Protein AF-0000000079326431 (afdb_homodimer)

pLDDT: mean 94.33, std 8.29, range [33.97, 98.94]

Nearest PDB structures (foldseek):
  7mu5-assembly1_E  TM=8.987E-01  e=1.464E-04  Homo sapiens
  7mu5-assembly2_F  TM=8.980E-01  e=1.632E-04  Homo sapiens
  2oig-assembly1_B  TM=8.874E-01  e=2.807E-04  Mus musculus
  4mu6-assembly1_A  TM=2.563E-01  e=5.160E+00  Legionella pneumophila subsp. pneumophila str. Philadelphia 1
  4mu6-assembly1_A  TM=2.395E-01  e=5.101E+00  Legionella pneumophila subsp. pneumophila str. Philadelphia 1

Secondary structure (DSSP, 8-state):
--HHHHHHHHHHHHHHHTT-GGG--HHHHHHHHHHHHHHHHHTTTT--HHHHHHHHHHHHHHHHHHHHHHHHHHHHHHHHTT--HHHHHHHHHHHHHHHS-HHHHTT----GGG-/---HHHHHHHHHHHHHHTT-GGG--HHHHHHHHHHHHHHHHHTTTT--HHHHHHHHHHHHHHHHHHHHHHHHHHHHHHHHTT--HHHHHHHHHHHHHHHS-HHHHTT----GGG-

Organism: NCBI:txid704125

Solvent-accessible surface area (backbone atoms only — not comparable to full-atom values): 12018 Å² total; per-residue (Å²): 103,46,35,55,57,54,53,31,47,53,49,47,51,59,38,54,67,19,46,37,64,87,73,58,45,72,59,55,31,28,45,47,25,27,51,29,22,43,55,40,33,53,75,43,60,95,54,48,72,70,50,41,70,74,38,38,77,78,41,39,66,62,45,41,49,26,51,22,49,23,48,49,30,51,36,47,45,27,60,78,65,74,46,59,62,68,60,33,33,52,53,45,50,55,53,45,43,69,52,42,35,49,91,62,26,44,66,47,87,64,51,59,92,68,95,93,65,28,60,57,53,58,29,48,52,49,47,50,58,38,54,67,19,45,36,64,88,72,57,46,73,61,54,30,27,47,47,25,27,52,28,21,44,55,38,34,52,74,43,60,93,54,48,73,69,52,41,70,75,38,38,76,79,42,38,66,61,46,41,50,26,50,22,49,23,50,48,30,51,36,44,44,28,61,77,64,74,48,58,62,68,60,34,34,52,54,46,51,54,53,44,43,68,55,44,34,50,92,61,24,44,67,47,88,62,51,58,93,69,94

Structure (mmCIF, N/CA/C/O backbone):
data_AF-0000000079326431-model_v1
#
loop_
_entity.id
_entity.type
_entity.pdbx_description
1 polymer 'Nucleotide pyrophosphohydrolase'
#
loop_
_atom_site.group_PDB
_atom_site.id
_atom_site.type_symbol
_atom_site.label_atom_id
_atom_site.label_alt_id
_atom_site.label_comp_id
_atom_site.label_asym_id
_atom_site.label_entity_id
_atom_site.label_seq_id
_atom_site.pdbx_PDB_ins_code
_atom_site.Cartn_x
_atom_site.Cartn_y
_atom_site.Cartn_z
_atom_site.occupancy
_atom_site.B_iso_or_equiv
_atom_site.auth_seq_id
_atom_site.auth_comp_id
_atom_site.auth_asym_id
_atom_site.auth_atom_id
_atom_site.pdbx_PDB_model_num
ATOM 1 N N . MET A 1 1 ? -5.035 6.637 -20.906 1 36.28 1 MET A N 1
ATOM 2 C CA . MET A 1 1 ? -4.016 7.297 -20.094 1 36.28 1 MET A CA 1
ATOM 3 C C . MET A 1 1 ? -4.199 6.973 -18.609 1 36.28 1 MET A C 1
ATOM 5 O O . MET A 1 1 ? -3.602 7.621 -17.75 1 36.28 1 MET A O 1
ATOM 9 N N . ASP A 1 2 ? -5.469 6.355 -17.984 1 51.31 2 ASP A N 1
ATOM 10 C CA . ASP A 1 2 ? -5.793 6.152 -16.562 1 51.31 2 ASP A CA 1
ATOM 11 C C . ASP A 1 2 ? -4.824 5.164 -15.922 1 51.31 2 ASP A C 1
ATOM 13 O O . ASP A 1 2 ? -4.832 3.975 -16.25 1 51.31 2 ASP A O 1
ATOM 17 N N . ASN A 1 3 ? -3.48 5.688 -15.383 1 75.5 3 ASN A N 1
ATOM 18 C CA . ASN A 1 3 ? -2.238 4.961 -15.148 1 75.5 3 ASN A CA 1
ATOM 19 C C . ASN A 1 3 ? -2.389 3.953 -14.008 1 75.5 3 ASN A C 1
ATOM 21 O O . ASN A 1 3 ? -1.833 2.855 -14.07 1 75.5 3 ASN A O 1
ATOM 25 N N . ILE A 1 4 ? -3.422 4.082 -13.062 1 89.62 4 ILE A N 1
ATOM 26 C CA . ILE A 1 4 ? -3.426 3.082 -12 1 89.62 4 ILE A CA 1
ATOM 27 C C . ILE A 1 4 ? -4.07 1.793 -12.5 1 89.62 4 ILE A C 1
ATOM 29 O O . ILE A 1 4 ? -3.654 0.695 -12.125 1 89.62 4 ILE A O 1
ATOM 33 N N . LYS A 1 5 ? -4.926 1.902 -13.453 1 90.31 5 LYS A N 1
ATOM 34 C CA . LYS A 1 5 ? -5.594 0.756 -14.062 1 90.31 5 LYS A CA 1
ATOM 35 C C . LYS A 1 5 ? -4.629 -0.049 -14.93 1 90.31 5 LYS A C 1
ATOM 37 O O . LYS A 1 5 ? -4.734 -1.274 -15.008 1 90.31 5 LYS A O 1
ATOM 42 N N . LEU A 1 6 ? -3.781 0.689 -15.578 1 92.06 6 LEU A N 1
ATOM 43 C CA . LEU A 1 6 ? -2.773 0.006 -16.391 1 92.06 6 LEU A CA 1
ATOM 44 C C . LEU A 1 6 ? -1.854 -0.835 -15.508 1 92.06 6 LEU A C 1
ATOM 46 O O . LEU A 1 6 ? -1.518 -1.968 -15.859 1 92.06 6 LEU A O 1
ATOM 50 N N . LEU A 1 7 ? -1.464 -0.24 -14.375 1 94.5 7 LEU A N 1
ATOM 51 C CA . LEU A 1 7 ? -0.623 -0.979 -13.438 1 94.5 7 LEU A CA 1
ATOM 52 C C . LEU A 1 7 ? -1.364 -2.189 -12.875 1 94.5 7 LEU A C 1
ATOM 54 O O . LEU A 1 7 ? -0.783 -3.27 -12.742 1 94.5 7 LEU A O 1
ATOM 58 N N . GLN A 1 8 ? -2.645 -1.988 -12.586 1 95.44 8 GLN A N 1
ATOM 59 C CA . GLN A 1 8 ? -3.473 -3.09 -12.109 1 95.44 8 GLN A CA 1
ATOM 60 C C . GLN A 1 8 ? -3.549 -4.211 -13.141 1 95.44 8 GLN A C 1
ATOM 62 O O . GLN A 1 8 ? -3.51 -5.391 -12.789 1 95.44 8 GLN A O 1
ATOM 67 N N . ASN A 1 9 ? -3.658 -3.846 -14.344 1 95.06 9 ASN A N 1
ATOM 68 C CA . ASN A 1 9 ? -3.734 -4.832 -15.422 1 95.06 9 ASN A CA 1
ATOM 69 C C . ASN A 1 9 ? -2.426 -5.605 -15.562 1 95.06 9 ASN A C 1
ATOM 71 O O . ASN A 1 9 ? -2.436 -6.801 -15.859 1 95.06 9 ASN A O 1
ATOM 75 N N . LYS A 1 10 ? -1.322 -4.898 -15.438 1 95.69 10 LYS A N 1
ATOM 76 C CA . LYS A 1 10 ? -0.027 -5.57 -15.484 1 95.69 10 LYS A CA 1
ATOM 77 C C . LYS A 1 10 ? 0.081 -6.625 -14.383 1 95.69 10 LYS A C 1
ATOM 79 O O . LYS A 1 10 ? 0.528 -7.746 -14.633 1 95.69 10 LYS A O 1
ATOM 84 N N . VAL A 1 11 ? -0.314 -6.25 -13.203 1 97.69 11 VAL A N 1
ATOM 85 C CA . VAL A 1 11 ? -0.273 -7.156 -12.055 1 97.69 11 VAL A CA 1
ATOM 86 C C . VAL A 1 11 ? -1.22 -8.328 -12.297 1 97.69 11 VAL A C 1
ATOM 88 O O . VAL A 1 11 ? -0.875 -9.484 -12.016 1 97.69 11 VAL A O 1
ATOM 91 N N . LYS A 1 12 ? -2.414 -8.023 -12.797 1 97.69 12 LYS A N 1
ATOM 92 C CA . LYS A 1 12 ? -3.396 -9.055 -13.117 1 97.69 12 LYS A CA 1
ATOM 93 C C . LYS A 1 12 ? -2.82 -10.086 -14.086 1 97.69 12 LYS A C 1
ATOM 95 O O . LYS A 1 12 ? -2.898 -11.289 -13.844 1 97.69 12 LYS A O 1
ATOM 100 N N . MET A 1 13 ? -2.281 -9.602 -15.125 1 97.5 13 MET A N 1
ATOM 101 C CA . MET A 1 13 ? -1.729 -10.484 -16.156 1 97.5 13 MET A CA 1
ATOM 102 C C . MET A 1 13 ? -0.599 -11.336 -15.578 1 97.5 13 MET A C 1
ATOM 104 O O . MET A 1 13 ? -0.52 -12.539 -15.859 1 97.5 13 MET A O 1
ATOM 108 N N . PHE A 1 14 ? 0.279 -10.711 -14.82 1 98.06 14 PHE A N 1
ATOM 109 C CA . PHE A 1 14 ? 1.392 -11.406 -14.18 1 98.06 14 PHE A CA 1
ATOM 110 C C . PHE A 1 14 ? 0.89 -12.57 -13.336 1 98.06 14 PHE A C 1
ATOM 112 O O . PHE A 1 14 ? 1.413 -13.68 -13.43 1 98.06 14 PHE A O 1
ATOM 119 N N . CYS A 1 15 ? -0.119 -12.328 -12.516 1 97.81 15 CYS A N 1
ATOM 120 C CA . CYS A 1 15 ? -0.644 -13.336 -11.602 1 97.81 15 CYS A CA 1
ATOM 121 C C . CYS A 1 15 ? -1.432 -14.398 -12.359 1 97.81 15 CYS A C 1
ATOM 123 O O . CYS A 1 15 ? -1.346 -15.586 -12.031 1 97.81 15 CYS A O 1
ATOM 125 N N . GLU A 1 16 ? -2.188 -13.961 -13.375 1 97.25 16 GLU A N 1
ATOM 126 C CA . GLU A 1 16 ? -3.002 -14.898 -14.141 1 97.25 16 GLU A CA 1
ATOM 127 C C . GLU A 1 16 ? -2.129 -15.867 -14.93 1 97.25 16 GLU A C 1
ATOM 129 O O . GLU A 1 16 ? -2.453 -17.047 -15.047 1 97.25 16 GLU A O 1
ATOM 134 N N . GLU A 1 17 ? -1.061 -15.375 -15.484 1 97.25 17 GLU A N 1
ATOM 135 C CA . GLU A 1 17 ? -0.124 -16.219 -16.219 1 97.25 17 GLU A CA 1
ATOM 136 C C . GLU A 1 17 ? 0.433 -17.328 -15.336 1 97.25 17 GLU A C 1
ATOM 138 O O . GLU A 1 17 ? 0.798 -18.391 -15.836 1 97.25 17 GLU A O 1
ATOM 143 N N . ARG A 1 18 ? 0.446 -17.109 -14.086 1 97.25 18 ARG A N 1
ATOM 144 C CA . ARG A 1 18 ? 1.014 -18.062 -13.133 1 97.25 18 ARG A CA 1
ATOM 145 C C . ARG A 1 18 ? -0.085 -18.781 -12.359 1 97.25 18 ARG A C 1
ATOM 147 O O . ARG A 1 18 ? 0.198 -19.516 -11.422 1 97.25 18 ARG A O 1
ATOM 154 N N . GLU A 1 19 ? -1.355 -18.469 -12.703 1 96.88 19 GLU A N 1
ATOM 155 C CA . GLU A 1 19 ? -2.541 -19.094 -12.133 1 96.88 19 GLU A CA 1
ATOM 156 C C . GLU A 1 19 ? -2.566 -18.953 -10.617 1 96.88 19 GLU A C 1
ATOM 158 O O . GLU A 1 19 ? -2.797 -19.938 -9.898 1 96.88 19 GLU A O 1
ATOM 163 N N . TRP A 1 20 ? -2.324 -17.766 -10.172 1 96.31 20 TRP A N 1
ATOM 164 C CA . TRP A 1 20 ? -2.244 -17.5 -8.734 1 96.31 20 TRP A CA 1
ATOM 165 C C . TRP A 1 20 ? -3.605 -17.094 -8.18 1 96.31 20 TRP A C 1
ATOM 167 O O . TRP A 1 20 ? -3.766 -16.938 -6.969 1 96.31 20 TRP A O 1
ATOM 177 N N . ASP A 1 21 ? -4.609 -16.938 -8.992 1 95.06 21 ASP A N 1
ATOM 178 C CA . ASP A 1 21 ? -5.922 -16.453 -8.57 1 95.06 21 ASP A CA 1
ATOM 179 C C . ASP A 1 21 ? -6.504 -17.328 -7.465 1 95.06 21 ASP A C 1
ATOM 181 O O . ASP A 1 21 ? -7.145 -16.828 -6.539 1 95.06 21 ASP A O 1
ATOM 185 N N . GLU A 1 22 ? -6.281 -18.594 -7.59 1 92.56 22 GLU A N 1
ATOM 186 C CA . GLU A 1 22 ? -6.883 -19.531 -6.648 1 92.56 22 GLU A CA 1
ATOM 187 C C . GLU A 1 22 ? -6.254 -19.406 -5.266 1 92.56 22 GLU A C 1
ATOM 189 O O . GLU A 1 22 ? -6.859 -19.797 -4.266 1 92.56 22 GLU A O 1
ATOM 194 N N . PHE A 1 23 ? -5.035 -18.797 -5.215 1 92.69 23 PHE A N 1
ATOM 195 C CA . PHE A 1 23 ? -4.312 -18.688 -3.955 1 92.69 23 PHE A CA 1
ATOM 196 C C . PHE A 1 23 ? -4.477 -17.297 -3.359 1 92.69 23 PHE A C 1
ATOM 198 O O . PHE A 1 23 ? -4.031 -17.047 -2.238 1 92.69 23 PHE A O 1
ATOM 205 N N . HIS A 1 24 ? -5.129 -16.406 -4.129 1 94.62 24 HIS A N 1
ATOM 206 C CA . HIS A 1 24 ? -5.207 -15.008 -3.709 1 94.62 24 HIS A CA 1
ATOM 207 C C . HIS A 1 24 ? -6.617 -14.648 -3.246 1 94.62 24 HIS A C 1
ATOM 209 O 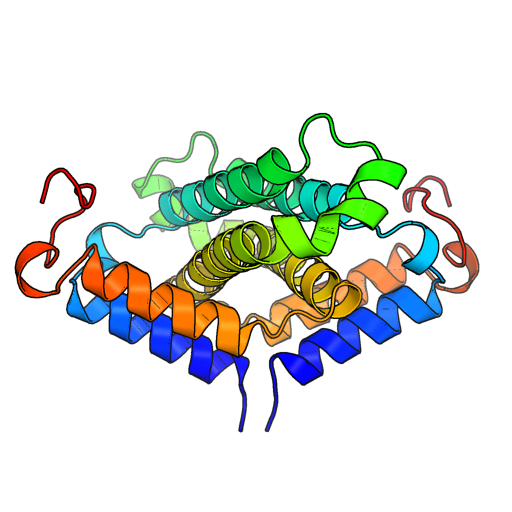O . HIS A 1 24 ? -7.445 -14.211 -4.047 1 94.62 24 HIS A O 1
ATOM 215 N N . ASN A 1 25 ? -6.859 -14.891 -1.975 1 94.31 25 ASN A N 1
ATOM 216 C CA . ASN A 1 25 ? -8.086 -14.383 -1.367 1 94.31 25 ASN A CA 1
ATOM 217 C C . ASN A 1 25 ? -7.832 -13.102 -0.576 1 94.31 25 ASN A C 1
ATOM 219 O O . ASN A 1 25 ? -6.68 -12.719 -0.362 1 94.31 25 ASN A O 1
ATOM 223 N N . PRO A 1 26 ? -8.844 -12.406 -0.173 1 96.31 26 PRO A N 1
ATOM 224 C CA . PRO A 1 26 ? -8.68 -11.102 0.458 1 96.31 26 PRO A CA 1
ATOM 225 C C . PRO A 1 26 ? -7.789 -11.148 1.697 1 96.31 26 PRO A C 1
ATOM 227 O O . PRO A 1 26 ? -6.91 -10.297 1.866 1 96.31 26 PRO A O 1
ATOM 230 N N . LYS A 1 27 ? -7.973 -12.164 2.516 1 96.81 27 LYS A N 1
ATOM 231 C CA . LYS A 1 27 ? -7.176 -12.281 3.734 1 96.81 27 LYS A CA 1
ATOM 232 C C . LYS A 1 27 ? -5.703 -12.5 3.408 1 96.81 27 LYS A C 1
ATOM 234 O O . LYS A 1 27 ? -4.828 -11.852 3.984 1 96.81 27 LYS A O 1
ATOM 239 N N . ASP A 1 28 ? -5.422 -13.344 2.461 1 96.44 28 ASP A N 1
ATOM 240 C CA . ASP A 1 28 ? -4.043 -13.641 2.078 1 96.44 28 ASP A CA 1
ATOM 241 C C . ASP A 1 28 ? -3.381 -12.422 1.438 1 96.44 28 ASP A C 1
ATOM 243 O O . ASP A 1 28 ? -2.195 -12.164 1.661 1 96.44 28 ASP A O 1
ATOM 247 N N . LEU A 1 29 ? -4.137 -11.758 0.638 1 97.88 29 LEU A N 1
ATOM 248 C CA . LEU A 1 29 ? -3.598 -10.555 0.024 1 97.88 29 LEU A CA 1
ATOM 249 C C . LEU A 1 29 ? -3.336 -9.477 1.074 1 97.88 29 LEU A C 1
ATOM 251 O O . LEU A 1 29 ? -2.326 -8.773 1.01 1 97.88 29 LEU A O 1
ATOM 255 N N . ALA A 1 30 ? -4.23 -9.383 2.094 1 98.5 30 ALA A N 1
ATOM 256 C CA . ALA A 1 30 ? -4.008 -8.453 3.199 1 98.5 30 ALA A CA 1
ATOM 257 C C . ALA A 1 30 ? -2.762 -8.836 3.992 1 98.5 30 ALA A C 1
ATOM 259 O O . ALA A 1 30 ? -2.006 -7.969 4.43 1 98.5 30 ALA A O 1
ATOM 260 N N . ILE A 1 31 ? -2.551 -10.094 4.18 1 98.38 31 ILE A N 1
ATOM 261 C CA . ILE A 1 31 ? -1.327 -10.578 4.809 1 98.38 31 ILE A CA 1
ATOM 262 C C . ILE A 1 31 ? -0.116 -10.125 3.994 1 98.38 31 ILE A C 1
ATOM 264 O O . ILE A 1 31 ? 0.871 -9.648 4.555 1 98.38 31 ILE A O 1
ATOM 268 N N . GLY A 1 32 ? -0.198 -10.297 2.662 1 98.31 32 GLY A N 1
ATOM 269 C CA . GLY A 1 32 ? 0.868 -9.844 1.785 1 98.31 32 GLY A CA 1
ATOM 270 C C . GLY A 1 32 ? 1.177 -8.367 1.941 1 98.31 32 GLY A C 1
ATOM 271 O O . GLY A 1 32 ? 2.342 -7.977 2.059 1 98.31 32 GLY A O 1
ATOM 272 N N . ILE A 1 33 ? 0.13 -7.543 1.98 1 98.88 33 ILE A N 1
ATOM 273 C CA . ILE A 1 33 ? 0.309 -6.105 2.16 1 98.88 33 ILE A CA 1
ATOM 274 C C . ILE A 1 33 ? 1.003 -5.832 3.494 1 98.88 33 ILE A C 1
ATOM 276 O O . ILE A 1 33 ? 1.978 -5.082 3.551 1 98.88 33 ILE A O 1
ATOM 280 N N . SER A 1 34 ? 0.539 -6.473 4.547 1 98.81 34 SER A N 1
ATOM 281 C CA . SER A 1 34 ? 1.107 -6.289 5.879 1 98.81 34 SER A CA 1
ATOM 282 C C . SER A 1 34 ? 2.561 -6.75 5.926 1 98.81 34 SER A C 1
ATOM 284 O O . SER A 1 34 ? 3.422 -6.047 6.457 1 98.81 34 SER A O 1
ATOM 286 N N . THR A 1 35 ? 2.844 -7.914 5.344 1 98.69 35 THR A N 1
ATOM 287 C CA . THR A 1 35 ? 4.188 -8.477 5.355 1 98.69 35 THR A CA 1
ATOM 288 C C . THR A 1 35 ? 5.168 -7.559 4.629 1 98.69 35 THR A C 1
ATOM 290 O O . THR A 1 35 ? 6.211 -7.199 5.18 1 98.69 35 THR A O 1
ATOM 293 N N . GLU A 1 36 ? 4.816 -7.16 3.434 1 98.81 36 GLU A N 1
ATOM 294 C CA . GLU A 1 36 ? 5.719 -6.316 2.65 1 98.81 36 GLU A CA 1
ATOM 295 C C . GLU A 1 36 ? 5.863 -4.934 3.277 1 98.81 36 GLU A C 1
ATOM 297 O O . GLU A 1 36 ? 6.93 -4.316 3.191 1 98.81 36 GLU A O 1
ATOM 302 N N . ALA A 1 37 ? 4.746 -4.387 3.855 1 98.88 37 ALA A N 1
ATOM 303 C CA . ALA A 1 37 ? 4.832 -3.121 4.574 1 98.88 37 ALA A CA 1
ATOM 304 C C . ALA A 1 37 ? 5.836 -3.205 5.719 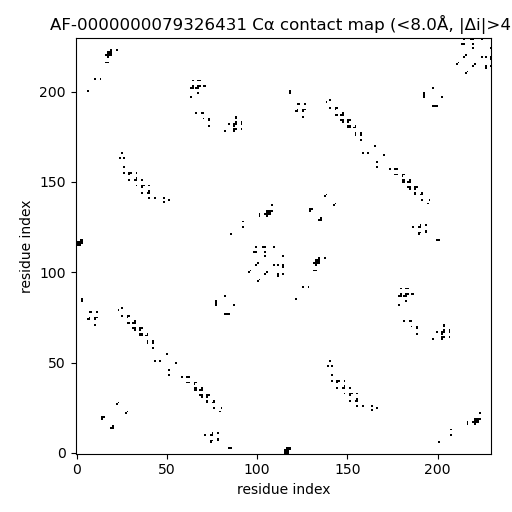1 98.88 37 ALA A C 1
ATOM 306 O O . ALA A 1 37 ? 6.598 -2.266 5.957 1 98.88 37 ALA A O 1
ATOM 307 N N . ASN A 1 38 ? 5.828 -4.336 6.398 1 98.75 38 ASN A N 1
ATOM 308 C CA . ASN A 1 38 ? 6.754 -4.516 7.512 1 98.75 38 ASN A CA 1
ATOM 309 C C . ASN A 1 38 ? 8.188 -4.727 7.027 1 98.75 38 ASN A C 1
ATOM 311 O O . ASN A 1 38 ? 9.141 -4.316 7.691 1 98.75 38 ASN A O 1
ATOM 315 N N . GLU A 1 39 ? 8.352 -5.363 5.836 1 98.81 39 GLU A N 1
ATOM 316 C CA . GLU A 1 39 ? 9.688 -5.445 5.254 1 98.81 39 GLU A CA 1
ATOM 317 C C . GLU A 1 39 ? 10.227 -4.059 4.91 1 98.81 39 GLU A C 1
ATOM 319 O O . GLU A 1 39 ? 11.406 -3.775 5.125 1 98.81 39 GLU A O 1
ATOM 324 N N . LEU A 1 40 ? 9.359 -3.195 4.395 1 98.75 40 LEU A N 1
ATOM 325 C CA . LEU A 1 40 ? 9.742 -1.81 4.148 1 98.75 40 LEU A CA 1
ATOM 326 C C . LEU A 1 40 ? 10.148 -1.12 5.445 1 98.75 40 LEU A C 1
ATOM 328 O O . LEU A 1 40 ? 11.195 -0.471 5.508 1 98.75 40 LEU A O 1
ATOM 332 N N . LEU A 1 41 ? 9.344 -1.283 6.508 1 98.62 41 LEU A N 1
ATOM 333 C CA . LEU A 1 41 ? 9.594 -0.647 7.797 1 98.62 41 LEU A CA 1
ATOM 334 C C . LEU A 1 41 ? 10.914 -1.127 8.391 1 98.62 41 LEU A C 1
ATOM 336 O O . LEU A 1 41 ? 11.648 -0.341 8.992 1 98.62 41 LEU A O 1
ATOM 340 N N . ASP A 1 42 ? 11.203 -2.383 8.172 1 98.5 42 ASP A N 1
ATOM 341 C CA . ASP A 1 42 ? 12.398 -3.006 8.734 1 98.5 42 ASP A CA 1
ATOM 342 C C . ASP A 1 42 ? 13.672 -2.338 8.203 1 98.5 42 ASP A C 1
ATOM 344 O O . ASP A 1 42 ? 14.703 -2.338 8.875 1 98.5 42 ASP A O 1
ATOM 348 N N . ILE A 1 43 ? 13.648 -1.798 7.043 1 97.81 43 ILE A N 1
ATOM 349 C CA . ILE A 1 43 ? 14.797 -1.13 6.441 1 97.81 43 ILE A CA 1
ATOM 350 C C . ILE A 1 43 ? 15.242 0.033 7.328 1 97.81 43 ILE A C 1
ATOM 352 O O . ILE A 1 43 ? 16.438 0.336 7.414 1 97.81 43 ILE A O 1
ATOM 356 N N . PHE A 1 44 ? 14.219 0.573 8.047 1 97.38 44 PHE A N 1
ATOM 357 C CA . PHE A 1 44 ? 14.5 1.777 8.82 1 97.38 44 PHE A CA 1
ATOM 358 C C . PHE A 1 44 ? 14.703 1.439 10.289 1 97.38 44 PHE A C 1
ATOM 360 O O . PHE A 1 44 ? 14.891 2.334 11.117 1 97.38 44 PHE A O 1
ATOM 367 N N . ARG A 1 45 ? 14.547 0.181 10.562 1 95.38 45 ARG A N 1
ATOM 368 C CA . ARG A 1 45 ? 14.711 -0.244 11.945 1 95.38 45 ARG A CA 1
ATOM 369 C C . ARG A 1 45 ? 16.047 0.218 12.516 1 95.38 45 ARG A C 1
ATOM 371 O O . ARG A 1 45 ? 17.094 0.064 11.867 1 95.38 45 ARG A O 1
ATOM 378 N N . PHE A 1 46 ? 16.109 0.887 13.617 1 93.44 46 PHE A N 1
ATOM 379 C CA . PHE A 1 46 ? 17.266 1.325 14.406 1 93.44 46 PHE A CA 1
ATOM 380 C C . PHE A 1 46 ? 17.969 2.498 13.727 1 93.44 46 PHE A C 1
ATOM 382 O O . PHE A 1 46 ? 19.062 2.883 14.133 1 93.44 46 PHE A O 1
ATOM 389 N N . LYS A 1 47 ? 17.438 3.055 12.656 1 94 47 LYS A N 1
ATOM 390 C CA . LYS A 1 47 ? 18 4.234 12.008 1 94 47 LYS A CA 1
ATOM 391 C C . LYS A 1 47 ? 17.438 5.516 12.602 1 94 47 LYS A C 1
ATOM 393 O O . LYS A 1 47 ? 16.219 5.621 12.82 1 94 47 LYS A O 1
ATOM 398 N N . THR A 1 48 ? 18.359 6.359 12.922 1 92.31 48 THR A N 1
ATOM 399 C CA . THR A 1 48 ? 17.938 7.691 13.328 1 92.31 48 THR A CA 1
ATOM 400 C C . THR A 1 48 ? 17.594 8.547 12.109 1 92.31 48 THR A C 1
ATOM 402 O O . THR A 1 48 ? 17.891 8.164 10.977 1 92.31 48 THR A O 1
ATOM 405 N N . GLU A 1 49 ? 16.891 9.625 12.352 1 88.5 49 GLU A N 1
ATOM 406 C CA . GLU A 1 49 ? 16.578 10.539 11.258 1 88.5 49 GLU A CA 1
ATOM 407 C C . GLU A 1 49 ? 17.828 11 10.539 1 88.5 49 GLU A C 1
ATOM 409 O O . GLU A 1 49 ? 17.859 11.094 9.312 1 88.5 49 GLU A O 1
ATOM 414 N N . LYS A 1 50 ? 18.844 11.281 11.328 1 90.44 50 LYS A N 1
ATOM 415 C CA . LYS A 1 50 ? 20.109 11.727 10.773 1 90.44 50 LYS A CA 1
ATOM 416 C C . LYS A 1 50 ? 20.734 10.641 9.891 1 90.44 50 LYS A C 1
ATOM 418 O O . LYS A 1 50 ? 21.234 10.93 8.797 1 90.44 50 LYS A O 1
ATOM 423 N N . GLN A 1 51 ? 20.625 9.453 10.344 1 91.38 51 GLN A N 1
ATOM 424 C CA . GLN A 1 51 ? 21.188 8.336 9.586 1 91.38 51 GLN A CA 1
ATOM 425 C C . GLN A 1 51 ? 20.406 8.109 8.289 1 91.38 51 GLN A C 1
ATOM 427 O O . GLN A 1 51 ? 21 7.773 7.262 1 91.38 51 GLN A O 1
ATOM 432 N N . MET A 1 52 ? 19.156 8.32 8.375 1 89.44 52 MET A N 1
ATOM 433 C CA . MET A 1 52 ? 18.328 8.148 7.18 1 89.44 52 MET A CA 1
ATOM 434 C C . MET A 1 52 ? 18.656 9.211 6.133 1 89.44 52 MET A C 1
ATOM 436 O O . MET A 1 52 ? 18.766 8.898 4.945 1 89.44 52 MET A O 1
ATOM 440 N N . ASP A 1 53 ? 18.828 10.328 6.594 1 85.56 53 ASP A N 1
ATOM 441 C CA . ASP A 1 53 ? 19.156 11.422 5.688 1 85.56 53 ASP A CA 1
ATOM 442 C C . ASP A 1 53 ? 20.5 11.195 5.004 1 85.56 53 ASP A C 1
ATOM 444 O O . ASP A 1 53 ? 20.656 11.477 3.814 1 85.56 53 ASP A O 1
ATOM 448 N N . GLU A 1 54 ? 21.375 10.656 5.719 1 88.44 54 GLU A N 1
ATOM 449 C CA . GLU A 1 54 ? 22.719 10.453 5.215 1 88.44 54 GLU A CA 1
ATOM 450 C C . GLU A 1 54 ? 22.812 9.195 4.363 1 88.44 54 GLU A C 1
ATOM 452 O O . GLU A 1 54 ? 23.594 9.148 3.4 1 88.44 54 GLU A O 1
ATOM 457 N N . ASP A 1 55 ? 21.906 8.297 4.648 1 90.31 55 ASP A N 1
ATOM 458 C CA . ASP A 1 55 ? 22.094 6.973 4.07 1 90.31 55 ASP A CA 1
ATOM 459 C C . ASP A 1 55 ? 20.938 6.594 3.158 1 90.31 55 ASP A C 1
ATOM 461 O O . ASP A 1 55 ? 20.859 5.469 2.66 1 90.31 55 ASP A O 1
ATOM 465 N N . PHE A 1 56 ? 20.078 7.5 2.857 1 93.38 56 PHE A N 1
ATOM 466 C CA . PHE A 1 56 ? 18.875 7.09 2.145 1 93.38 56 PHE A CA 1
ATOM 467 C C . PHE A 1 56 ? 19.219 6.555 0.762 1 93.38 56 PHE A C 1
ATOM 469 O O . PHE A 1 56 ? 18.609 5.59 0.295 1 93.38 56 PHE A O 1
ATOM 476 N N . GLU A 1 57 ? 20.172 7.234 0.177 1 93.44 57 GLU A N 1
ATOM 477 C CA . GLU A 1 57 ? 20.547 6.809 -1.167 1 93.44 57 GLU A CA 1
ATOM 478 C C . GLU A 1 57 ? 21.062 5.371 -1.165 1 93.44 57 GLU A C 1
ATOM 480 O O . GLU A 1 57 ? 20.828 4.621 -2.115 1 93.44 57 GLU A O 1
ATOM 485 N N . LYS A 1 58 ? 21.766 4.996 -0.136 1 95.25 58 LYS A N 1
ATOM 486 C CA . LYS A 1 58 ? 22.25 3.625 -0 1 95.25 58 LYS A CA 1
ATOM 487 C C . LYS A 1 58 ? 21.094 2.65 0.223 1 95.25 58 LYS A C 1
ATOM 489 O O . LYS A 1 58 ? 21.141 1.505 -0.228 1 95.25 58 LYS A O 1
ATOM 494 N N . MET A 1 59 ? 20.062 3.143 0.844 1 96.12 59 MET A N 1
ATOM 495 C CA . MET A 1 59 ? 18.922 2.303 1.186 1 96.12 59 MET A CA 1
ATOM 496 C C . MET A 1 59 ? 17.891 2.307 0.064 1 96.12 59 MET A C 1
ATOM 498 O O . MET A 1 59 ? 17.016 1.441 0.018 1 96.12 59 MET A O 1
ATOM 502 N N . ARG A 1 60 ? 18 3.211 -0.824 1 97.06 60 ARG A N 1
ATOM 503 C CA . ARG A 1 60 ? 16.984 3.516 -1.818 1 97.06 60 ARG A CA 1
ATOM 504 C C . ARG A 1 60 ? 16.609 2.273 -2.621 1 97.06 60 ARG A C 1
ATOM 506 O O . ARG A 1 60 ? 15.422 1.985 -2.82 1 97.06 60 ARG A O 1
ATOM 513 N N . PRO A 1 61 ? 17.609 1.462 -3.064 1 97.62 61 PRO A N 1
ATOM 514 C CA . PRO A 1 61 ? 17.234 0.28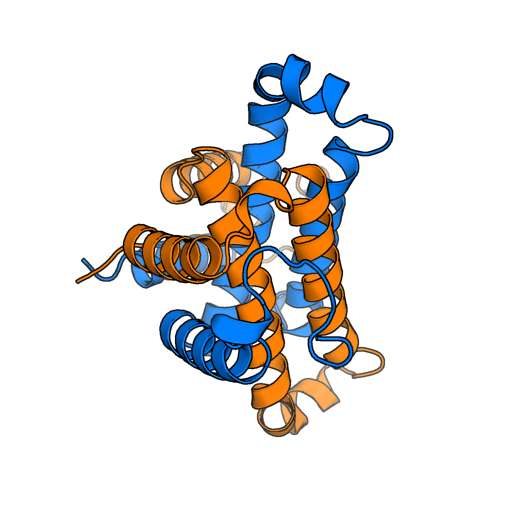3 -3.844 1 97.62 61 PRO A CA 1
ATOM 515 C C . PRO A 1 61 ? 16.328 -0.673 -3.062 1 97.62 61 PRO A C 1
ATOM 517 O O . PRO A 1 61 ? 15.328 -1.159 -3.594 1 97.62 61 PRO A O 1
ATOM 520 N N . ALA A 1 62 ? 16.672 -0.921 -1.816 1 98 62 ALA A N 1
ATOM 521 C CA . ALA A 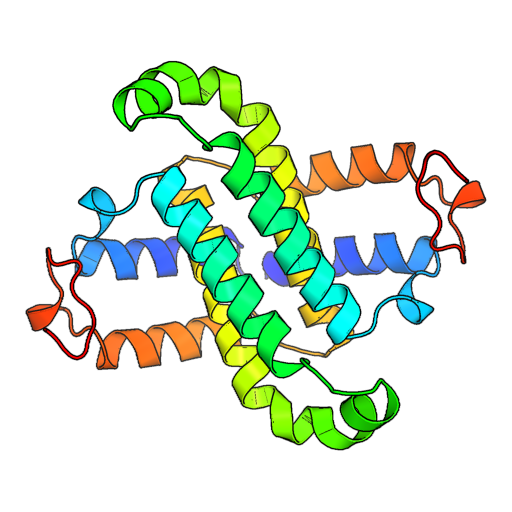1 62 ? 15.859 -1.798 -0.976 1 98 62 ALA A CA 1
ATOM 522 C C . ALA A 1 62 ? 14.492 -1.187 -0.707 1 98 62 ALA A C 1
ATOM 524 O O . ALA A 1 62 ? 13.484 -1.895 -0.685 1 98 62 ALA A O 1
ATOM 525 N N . VAL A 1 63 ? 14.445 0.12 -0.54 1 98.44 63 VAL A N 1
ATOM 526 C CA . VAL A 1 63 ? 13.203 0.843 -0.282 1 98.44 63 VAL A CA 1
ATOM 527 C C . VAL A 1 63 ? 12.281 0.733 -1.493 1 98.44 63 VAL A C 1
ATOM 529 O O . VAL A 1 63 ? 11.102 0.411 -1.354 1 98.44 63 VAL A O 1
ATOM 532 N N . GLU A 1 64 ? 12.828 0.982 -2.635 1 98.56 64 GLU A N 1
ATOM 533 C CA . GLU A 1 64 ? 12.039 0.921 -3.859 1 98.56 64 GLU A CA 1
ATOM 534 C C . GLU A 1 64 ? 11.484 -0.481 -4.09 1 98.56 64 GLU A C 1
ATOM 536 O O . GLU A 1 64 ? 10.336 -0.637 -4.523 1 98.56 64 GLU A O 1
ATOM 541 N N . GLU A 1 65 ? 12.273 -1.453 -3.762 1 98.56 65 GLU A N 1
ATOM 542 C CA . GLU A 1 65 ? 11.859 -2.838 -3.943 1 98.56 65 GLU A CA 1
ATOM 543 C C . GLU A 1 65 ? 10.68 -3.184 -3.031 1 98.56 65 GLU A C 1
ATOM 545 O O . GLU A 1 65 ? 9.68 -3.732 -3.486 1 98.56 65 GLU A O 1
ATOM 550 N N . GLU A 1 66 ? 10.836 -2.857 -1.771 1 98.81 66 GLU A N 1
ATOM 551 C CA . GLU A 1 66 ? 9.781 -3.211 -0.826 1 98.81 66 GLU A CA 1
ATOM 552 C C . GLU A 1 66 ? 8.531 -2.367 -1.055 1 98.81 66 GLU A C 1
ATOM 554 O O . GLU A 1 66 ? 7.414 -2.844 -0.866 1 98.81 66 GLU A O 1
ATOM 559 N N . LEU A 1 67 ? 8.727 -1.069 -1.41 1 98.81 67 LEU A N 1
ATOM 560 C CA . LEU A 1 67 ? 7.578 -0.226 -1.727 1 98.81 67 LEU A CA 1
ATOM 561 C C . LEU A 1 67 ? 6.816 -0.773 -2.928 1 98.81 67 LEU A C 1
ATOM 563 O O . LEU A 1 67 ? 5.582 -0.758 -2.945 1 98.81 67 LEU A O 1
ATOM 567 N N . ALA A 1 68 ? 7.559 -1.25 -3.914 1 98.62 68 ALA A N 1
ATOM 568 C CA . ALA A 1 68 ? 6.949 -1.87 -5.09 1 98.62 68 ALA A CA 1
ATOM 569 C C . ALA A 1 68 ? 6.184 -3.131 -4.707 1 98.62 68 ALA A C 1
ATOM 571 O O . ALA A 1 68 ? 5.113 -3.406 -5.258 1 98.62 68 ALA A O 1
ATOM 572 N N . ASP A 1 69 ? 6.723 -3.902 -3.779 1 98.88 69 ASP A N 1
ATOM 573 C CA . ASP A 1 69 ? 6.031 -5.102 -3.322 1 98.88 69 ASP A CA 1
ATOM 574 C C . ASP A 1 69 ? 4.707 -4.746 -2.645 1 98.88 69 ASP A C 1
ATOM 576 O O . ASP A 1 69 ? 3.693 -5.41 -2.865 1 98.88 69 ASP A O 1
ATOM 580 N N . VAL A 1 70 ? 4.73 -3.691 -1.81 1 98.94 70 VAL A N 1
ATOM 581 C CA . VAL A 1 70 ? 3.49 -3.238 -1.188 1 98.94 70 VAL A CA 1
ATOM 582 C C . VAL A 1 70 ? 2.488 -2.832 -2.266 1 98.94 70 VAL A C 1
ATOM 584 O O . VAL A 1 70 ? 1.326 -3.244 -2.23 1 98.94 70 VAL A O 1
ATOM 587 N N . LEU A 1 71 ? 2.959 -2.023 -3.191 1 98.69 71 LEU A N 1
ATOM 588 C CA . LEU A 1 71 ? 2.094 -1.552 -4.266 1 98.69 71 LEU A CA 1
ATOM 589 C C . LEU A 1 71 ? 1.526 -2.723 -5.059 1 98.69 71 LEU A C 1
ATOM 591 O O . LEU A 1 71 ? 0.35 -2.717 -5.43 1 98.69 71 LEU A O 1
ATOM 595 N N . PHE A 1 72 ? 2.33 -3.756 -5.32 1 98.69 72 PHE A N 1
ATOM 596 C CA . PHE A 1 72 ? 1.887 -4.957 -6.02 1 98.69 72 PHE A CA 1
ATOM 597 C C . PHE A 1 72 ? 0.669 -5.562 -5.332 1 98.69 72 PHE A C 1
ATOM 599 O O . PHE A 1 72 ? -0.354 -5.809 -5.977 1 98.69 72 PHE A O 1
ATOM 606 N N . PHE A 1 73 ? 0.76 -5.742 -4.055 1 98.88 73 PHE A N 1
ATOM 607 C CA . PHE A 1 73 ? -0.312 -6.41 -3.33 1 98.88 73 PHE A CA 1
ATOM 608 C C . PHE A 1 73 ? -1.539 -5.512 -3.225 1 98.88 73 PHE A C 1
ATOM 610 O O . PHE A 1 73 ? -2.672 -6 -3.234 1 98.88 73 PHE A O 1
ATOM 617 N N . VAL A 1 74 ? -1.313 -4.188 -3.102 1 98.81 74 VAL A N 1
ATOM 618 C CA . VAL A 1 74 ? -2.438 -3.258 -3.078 1 98.81 74 VAL A CA 1
ATOM 619 C C . VAL A 1 74 ? -3.197 -3.332 -4.402 1 98.81 74 VAL A C 1
ATOM 621 O O . VAL A 1 74 ? -4.426 -3.455 -4.414 1 98.81 74 VAL A O 1
ATOM 624 N N . LEU A 1 75 ? -2.461 -3.289 -5.496 1 98.31 75 LEU A N 1
ATOM 625 C CA . LEU A 1 75 ? -3.066 -3.35 -6.82 1 98.31 75 LEU A CA 1
ATOM 626 C C . LEU A 1 75 ? -3.766 -4.688 -7.039 1 98.31 75 LEU A C 1
ATOM 628 O O . LEU A 1 75 ? -4.891 -4.727 -7.547 1 98.31 75 LEU A O 1
ATOM 632 N N . ARG A 1 76 ? -3.137 -5.781 -6.609 1 98.5 76 ARG A N 1
ATOM 633 C CA . ARG A 1 76 ? -3.689 -7.125 -6.762 1 98.5 76 ARG A CA 1
ATOM 634 C C . ARG A 1 76 ? -4.973 -7.281 -5.953 1 98.5 76 ARG A C 1
ATOM 636 O O . ARG A 1 76 ? -5.969 -7.812 -6.457 1 98.5 76 ARG A O 1
ATOM 643 N N . PHE A 1 77 ? -4.941 -6.781 -4.73 1 98.69 77 PHE A N 1
ATOM 644 C CA . PHE A 1 77 ? -6.102 -6.836 -3.85 1 98.69 77 PHE A CA 1
ATOM 645 C C . PHE A 1 77 ? -7.297 -6.137 -4.484 1 98.69 77 PHE A C 1
ATOM 647 O O . PHE A 1 77 ? -8.398 -6.695 -4.539 1 98.69 77 PHE A O 1
ATOM 654 N N . ALA A 1 78 ? -7.051 -4.898 -4.914 1 98 78 ALA A N 1
ATOM 655 C CA . ALA A 1 78 ? -8.125 -4.098 -5.492 1 98 78 ALA A CA 1
ATOM 656 C C . ALA A 1 78 ? -8.68 -4.75 -6.758 1 98 78 ALA A C 1
ATOM 658 O O . ALA A 1 78 ? -9.891 -4.828 -6.945 1 98 78 ALA A O 1
ATOM 659 N N . GLN A 1 79 ? -7.75 -5.215 -7.582 1 96.81 79 GLN A N 1
ATOM 660 C CA . GLN A 1 79 ? -8.141 -5.844 -8.836 1 96.81 79 GLN A CA 1
ATOM 661 C C . GLN A 1 79 ? -8.961 -7.109 -8.594 1 96.81 79 GLN A C 1
ATOM 663 O O . GLN A 1 79 ? -10.016 -7.297 -9.195 1 96.81 79 GLN A O 1
ATOM 668 N N . LYS A 1 80 ? -8.578 -7.957 -7.684 1 96.25 80 LYS A N 1
ATOM 669 C CA . LYS A 1 80 ? -9.234 -9.227 -7.391 1 96.25 80 LYS A CA 1
ATOM 670 C C . LYS A 1 80 ? -10.602 -9 -6.75 1 96.25 80 LYS A C 1
ATOM 672 O O . LYS A 1 80 ? -11.492 -9.844 -6.871 1 96.25 80 LYS A O 1
ATOM 677 N N . ASN A 1 81 ? -10.766 -7.875 -6.117 1 96.06 81 ASN A N 1
ATOM 678 C CA . ASN A 1 81 ? -11.992 -7.664 -5.352 1 96.06 81 ASN A CA 1
ATOM 679 C C . ASN A 1 81 ? -12.82 -6.523 -5.93 1 96.06 81 ASN A C 1
ATOM 681 O O . ASN A 1 81 ? -13.703 -5.984 -5.254 1 96.06 81 ASN A O 1
ATOM 685 N N . ASN A 1 82 ? -12.477 -6.039 -7.098 1 95.25 82 ASN A N 1
ATOM 686 C CA . ASN A 1 82 ? -13.234 -5.039 -7.844 1 95.25 82 ASN A CA 1
ATOM 687 C C . ASN A 1 82 ? -13.352 -3.732 -7.066 1 95.25 82 ASN A C 1
ATOM 689 O O . ASN A 1 82 ? -14.445 -3.186 -6.934 1 95.25 82 ASN A O 1
ATOM 693 N N . ILE A 1 83 ? -12.297 -3.355 -6.562 1 96.69 83 ILE A N 1
ATOM 694 C CA . ILE A 1 83 ? -12.242 -2.086 -5.844 1 96.69 83 ILE A CA 1
ATOM 695 C C . ILE A 1 83 ? -11.602 -1.019 -6.73 1 96.69 83 ILE A C 1
ATOM 697 O O . ILE A 1 83 ? -10.531 -1.235 -7.301 1 96.69 83 ILE A O 1
ATOM 701 N N . ASP A 1 84 ? -12.273 0.098 -6.891 1 95.75 84 ASP A N 1
ATOM 702 C CA . ASP A 1 84 ? -11.719 1.261 -7.578 1 95.75 84 ASP A CA 1
ATOM 703 C C . ASP A 1 84 ? -10.836 2.082 -6.645 1 95.75 84 ASP A C 1
ATOM 705 O O . ASP A 1 84 ? -11.336 2.873 -5.844 1 95.75 84 ASP A O 1
ATOM 709 N N . LEU A 1 85 ? -9.57 1.997 -6.844 1 96.62 85 LEU A N 1
ATOM 710 C CA . LEU A 1 85 ? -8.609 2.609 -5.934 1 96.62 85 LEU A CA 1
ATOM 711 C C . LEU A 1 85 ? -8.688 4.133 -6 1 96.62 85 LEU A C 1
ATOM 713 O O . LEU A 1 85 ? -8.523 4.812 -4.984 1 96.62 85 LEU A O 1
ATOM 717 N N . GLN A 1 86 ? -8.898 4.66 -7.168 1 95 86 GLN A N 1
ATOM 718 C CA . GLN A 1 86 ? -9.008 6.105 -7.301 1 95 86 GLN A CA 1
ATOM 719 C C . GLN A 1 86 ? -10.203 6.641 -6.531 1 95 86 GLN A C 1
ATOM 721 O O . GLN A 1 86 ? -10.094 7.625 -5.797 1 95 86 GLN A O 1
ATOM 726 N N . GLU A 1 87 ? -11.312 6 -6.723 1 96.19 87 GLU A N 1
ATOM 727 C CA . GLU A 1 87 ? -12.516 6.406 -6.008 1 96.19 87 GLU A CA 1
ATOM 728 C C . GLU A 1 87 ? -12.344 6.254 -4.5 1 96.19 87 GLU A C 1
ATOM 730 O O . GLU A 1 87 ? -12.734 7.133 -3.73 1 96.19 87 GLU A O 1
ATOM 735 N N . ALA A 1 88 ? -11.812 5.121 -4.066 1 97.25 88 ALA A N 1
ATOM 736 C CA . ALA A 1 88 ? -11.578 4.871 -2.646 1 97.25 88 ALA A CA 1
ATOM 737 C C . ALA A 1 88 ? -10.672 5.938 -2.043 1 97.25 88 ALA A C 1
ATOM 739 O O . ALA A 1 88 ? -10.93 6.438 -0.945 1 97.25 88 ALA A O 1
ATOM 740 N N . LEU A 1 89 ? -9.617 6.297 -2.766 1 97.62 89 LEU A N 1
ATOM 741 C CA . LEU A 1 89 ? -8.68 7.309 -2.287 1 97.62 89 LEU A CA 1
ATOM 742 C C . LEU A 1 89 ? -9.359 8.672 -2.184 1 97.62 89 LEU A C 1
ATOM 744 O O . LEU A 1 89 ? -9.18 9.383 -1.194 1 97.62 89 LEU A O 1
ATOM 748 N N . ASN A 1 90 ? -10.094 9.039 -3.199 1 96.81 90 ASN A N 1
ATOM 749 C CA . ASN A 1 90 ? -10.797 10.312 -3.184 1 96.81 90 ASN A CA 1
ATOM 750 C C . ASN A 1 90 ? -11.75 10.414 -2 1 96.81 90 ASN A C 1
ATOM 752 O O . ASN A 1 90 ? -11.797 11.445 -1.317 1 96.81 90 ASN A O 1
ATOM 756 N N . LYS A 1 91 ? -12.5 9.367 -1.793 1 97.81 91 LYS A N 1
ATOM 757 C CA . LYS A 1 91 ? -13.406 9.328 -0.653 1 97.81 91 LYS A CA 1
ATOM 758 C C . LYS A 1 91 ? -12.648 9.469 0.664 1 97.81 91 LYS A C 1
ATOM 760 O O . LYS A 1 91 ? -13.094 10.172 1.571 1 97.81 91 LYS A O 1
ATOM 765 N N . LYS A 1 92 ? -11.539 8.789 0.733 1 98.19 92 LYS A N 1
ATOM 766 C CA . LYS A 1 92 ? -10.742 8.844 1.951 1 98.19 92 LYS A CA 1
ATOM 767 C C . LYS A 1 92 ? -10.188 10.25 2.182 1 98.19 92 LYS A C 1
ATOM 769 O O . LYS A 1 92 ? -10.172 10.734 3.312 1 98.19 92 LYS A O 1
ATOM 774 N N . LEU A 1 93 ? -9.719 10.898 1.14 1 97.88 93 LEU A N 1
ATOM 775 C CA . LEU A 1 93 ? -9.219 12.266 1.251 1 97.88 93 LEU A CA 1
ATOM 776 C C . LEU A 1 93 ? -10.32 13.211 1.714 1 97.88 93 LEU A C 1
ATOM 778 O O . LEU A 1 93 ? -10.07 14.109 2.52 1 97.88 93 LEU A O 1
ATOM 782 N N . ASP A 1 94 ? -11.484 13.016 1.193 1 97.88 94 ASP A N 1
ATOM 783 C CA . ASP A 1 94 ? -12.617 13.82 1.627 1 97.88 94 ASP A CA 1
ATOM 784 C C . ASP A 1 94 ? -12.891 13.633 3.117 1 97.88 94 ASP A C 1
ATOM 786 O O . ASP A 1 94 ? -13.102 14.609 3.844 1 97.88 94 ASP A O 1
ATOM 790 N N . LYS A 1 95 ? -12.906 12.445 3.562 1 97.75 95 LYS A N 1
ATOM 791 C CA . LYS A 1 95 ? -13.117 12.148 4.977 1 97.75 95 LYS A CA 1
ATOM 792 C C . LYS A 1 95 ? -12.016 12.758 5.84 1 97.75 95 LYS A C 1
ATOM 794 O O . LYS A 1 95 ? -12.289 13.32 6.898 1 97.75 95 LYS A O 1
ATOM 799 N N . ASN A 1 96 ? -10.758 12.617 5.383 1 96.94 96 ASN A N 1
ATOM 800 C CA . ASN A 1 96 ? -9.625 13.172 6.117 1 96.94 96 ASN A CA 1
ATOM 801 C C . ASN A 1 96 ? -9.688 14.695 6.18 1 96.94 96 ASN A C 1
ATOM 803 O O . ASN A 1 96 ? -9.25 15.297 7.164 1 96.94 96 ASN A O 1
ATOM 807 N N . ALA A 1 97 ? -10.188 15.25 5.109 1 97.06 97 ALA A N 1
ATOM 808 C CA . ALA A 1 97 ? -10.32 16.703 5.09 1 97.06 97 ALA A CA 1
ATOM 809 C C . ALA A 1 97 ? -11.281 17.172 6.176 1 97.06 97 ALA A C 1
ATOM 811 O O . ALA A 1 97 ? -11.094 18.25 6.758 1 97.06 97 ALA A O 1
ATOM 812 N N . GLN A 1 98 ? -12.281 16.391 6.426 1 96.81 98 GLN A N 1
ATOM 813 C CA . GLN A 1 98 ? -13.234 16.719 7.48 1 96.81 98 GLN A CA 1
ATOM 814 C C . GLN A 1 98 ? -12.617 16.516 8.859 1 96.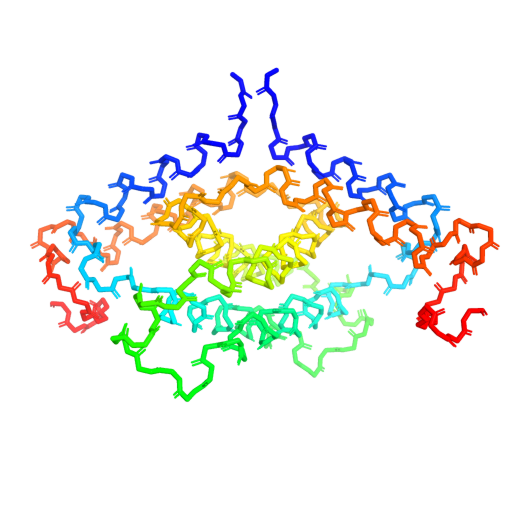81 98 GLN A C 1
ATOM 816 O O . GLN A 1 98 ? -12.828 17.328 9.766 1 96.81 98 GLN A O 1
ATOM 821 N N . LYS A 1 99 ? -11.836 15.484 9.016 1 95.69 99 LYS A N 1
ATOM 822 C CA . LYS A 1 99 ? -11.195 15.172 10.289 1 95.69 99 LYS A CA 1
ATOM 823 C C . LYS A 1 99 ? -10.031 16.125 10.57 1 95.69 99 LYS A C 1
ATOM 825 O O . LYS A 1 99 ? -9.75 16.453 11.727 1 95.69 99 LYS A O 1
ATOM 830 N N . TYR A 1 100 ? -9.383 16.5 9.453 1 96.06 100 TYR A N 1
ATOM 831 C CA . TYR A 1 100 ? -8.211 17.359 9.547 1 96.06 100 TYR A CA 1
ATOM 832 C C . TYR A 1 100 ? -8.383 18.609 8.703 1 96.06 100 TYR A C 1
ATOM 834 O O . TYR A 1 100 ? -7.637 18.844 7.75 1 96.06 100 TYR A O 1
ATOM 842 N N . PRO A 1 101 ? -9.344 19.438 9.172 1 96.06 101 PRO A N 1
ATOM 843 C CA . PRO A 1 101 ? -9.492 20.703 8.453 1 96.06 101 PRO A CA 1
ATOM 844 C C . PRO A 1 101 ? -8.211 21.531 8.453 1 96.06 101 PRO A C 1
ATOM 846 O O . PRO A 1 101 ? -7.477 21.547 9.445 1 96.06 101 PRO A O 1
ATOM 849 N N . ILE A 1 102 ? -8.016 22.125 7.309 1 94.94 102 ILE A N 1
ATOM 850 C CA . ILE A 1 102 ? -6.77 22.859 7.113 1 94.94 102 ILE A CA 1
ATOM 851 C C . ILE A 1 102 ? -6.539 23.812 8.289 1 94.94 102 ILE A C 1
ATOM 853 O O . ILE A 1 102 ? -5.445 23.859 8.852 1 94.94 102 ILE A O 1
ATOM 857 N N . GLU A 1 103 ? -7.52 24.5 8.719 1 94.38 103 GLU A N 1
ATOM 858 C CA . GLU A 1 103 ? -7.426 25.531 9.742 1 94.38 103 GLU A CA 1
ATOM 859 C C . GLU A 1 103 ? -6.973 24.938 11.078 1 94.38 103 GLU A C 1
ATOM 861 O O . GLU A 1 103 ? -6.293 25.609 11.859 1 94.38 103 GLU A O 1
ATOM 866 N N . LYS A 1 104 ? -7.273 23.703 11.266 1 93.94 104 LYS A N 1
ATOM 867 C CA . LYS A 1 104 ? -6.961 23.094 12.555 1 93.94 104 LYS A CA 1
ATOM 868 C C . LYS A 1 104 ? -5.711 22.219 12.461 1 93.94 104 LYS A C 1
ATOM 870 O O . LYS A 1 104 ? -4.988 22.047 13.445 1 93.94 104 LYS A O 1
ATOM 875 N N . ALA A 1 105 ? -5.465 21.688 11.328 1 93.38 105 ALA A N 1
ATOM 876 C CA . ALA A 1 105 ? -4.445 20.656 11.188 1 93.38 105 ALA A CA 1
ATOM 877 C C . ALA A 1 105 ? -3.133 21.25 10.672 1 93.38 105 ALA A C 1
ATOM 879 O O . ALA A 1 105 ? -2.09 20.594 10.734 1 93.38 105 ALA A O 1
ATOM 880 N N . LYS A 1 106 ? -3.189 22.422 10.227 1 94.25 106 LYS A N 1
ATOM 881 C CA . LYS A 1 106 ? -2.012 23.016 9.602 1 94.25 106 LYS A CA 1
ATOM 882 C C . LYS A 1 106 ? -0.842 23.078 10.586 1 94.25 106 LYS A C 1
ATOM 884 O O . LYS A 1 106 ? -0.96 23.641 11.672 1 94.25 106 LYS A O 1
ATOM 889 N N . GLY A 1 107 ? 0.169 22.453 10.172 1 92 107 GLY A N 1
ATOM 890 C CA . GLY A 1 107 ? 1.4 22.5 10.945 1 92 107 GLY A CA 1
ATOM 891 C C . GLY A 1 107 ? 1.331 21.719 12.242 1 92 107 GLY A C 1
ATOM 892 O O . GLY A 1 107 ? 2.064 22 13.188 1 92 107 GLY A O 1
ATOM 893 N N . ASN A 1 108 ? 0.375 20.797 12.234 1 89.81 108 ASN A N 1
ATOM 894 C CA . ASN A 1 108 ? 0.211 20 13.445 1 89.81 108 ASN A CA 1
ATOM 895 C C . ASN A 1 108 ? 0.093 18.516 13.125 1 89.81 108 ASN A C 1
ATOM 897 O O . ASN A 1 108 ? -0.489 18.141 12.102 1 89.81 108 ASN A O 1
ATOM 901 N N . ASN A 1 109 ? 0.66 17.672 14.023 1 87.81 109 ASN A N 1
ATOM 902 C CA . ASN A 1 109 ? 0.611 16.234 13.773 1 87.81 109 ASN A CA 1
ATOM 903 C C . ASN A 1 109 ? -0.293 15.523 14.773 1 87.81 109 ASN A C 1
ATOM 905 O O . ASN A 1 109 ? -0.189 14.305 14.953 1 87.81 109 ASN A O 1
ATOM 909 N N . LYS A 1 110 ? -1.052 16.312 15.398 1 87.88 110 LYS A N 1
ATOM 910 C CA . LYS A 1 110 ? -1.972 15.719 16.359 1 87.88 110 LYS A CA 1
ATOM 911 C C . LYS A 1 110 ? -3.08 14.938 15.656 1 87.88 110 LYS A C 1
ATOM 913 O O . LYS A 1 110 ? -3.398 15.219 14.5 1 87.88 110 LYS A O 1
ATOM 918 N N . LYS A 1 111 ? -3.654 14.07 16.406 1 87.62 111 LYS A N 1
ATOM 919 C CA . LYS A 1 111 ? -4.824 13.352 15.914 1 87.62 111 LYS A CA 1
ATOM 920 C C . LYS A 1 111 ? -6.047 14.258 15.852 1 87.62 111 LYS A C 1
ATOM 922 O O . LYS A 1 111 ? -6.148 15.227 16.609 1 87.62 111 LYS A O 1
ATOM 927 N N . TYR A 1 112 ? -6.848 13.828 15.023 1 85.88 112 TYR A N 1
ATOM 928 C CA . TYR A 1 112 ? -7.988 14.68 14.711 1 85.88 112 TYR A CA 1
ATOM 929 C C . TYR A 1 112 ? -8.805 14.984 15.961 1 85.88 112 TYR A C 1
ATOM 931 O O . TYR A 1 112 ? -9.438 16.031 16.062 1 85.88 112 TYR A O 1
ATOM 939 N N . ASP A 1 113 ? -8.797 14.016 16.906 1 87 113 ASP A N 1
ATOM 940 C CA . ASP A 1 113 ? -9.625 14.234 18.094 1 87 113 ASP A CA 1
ATOM 941 C C . ASP A 1 113 ? -8.867 15.055 19.141 1 87 113 ASP A C 1
ATOM 943 O O . ASP A 1 113 ? -9.398 15.32 20.219 1 87 113 ASP A O 1
ATOM 947 N N . GLN A 1 114 ? -7.727 15.445 18.781 1 88.94 114 GLN A N 1
ATOM 948 C CA . GLN A 1 114 ? -6.906 16.266 19.672 1 88.94 114 GLN A CA 1
ATOM 949 C C . GLN A 1 114 ? -6.547 17.594 19.016 1 88.94 114 GLN A C 1
ATOM 951 O O . GLN A 1 114 ? -5.664 18.312 19.484 1 88.94 114 GLN A O 1
ATOM 956 N N . LEU A 1 115 ? -7.164 17.922 17.906 1 83.75 115 LEU A N 1
ATOM 957 C CA . LEU A 1 115 ? -6.863 19.141 17.172 1 83.75 115 LEU A CA 1
ATOM 958 C C . LEU A 1 115 ? -7.555 20.344 17.812 1 83.75 115 LEU A C 1
ATOM 960 O O . LEU A 1 115 ? -8.609 20.203 18.438 1 83.75 115 LEU A O 1
ATOM 964 N N . MET B 1 1 ? -6.145 11.484 -18.797 1 33.97 1 MET B N 1
ATOM 965 C CA . MET B 1 1 ? -6.691 10.148 -18.547 1 33.97 1 MET B CA 1
ATOM 966 C C . MET B 1 1 ? -5.984 9.492 -17.359 1 33.97 1 MET B C 1
ATOM 968 O O . MET B 1 1 ? -5.895 8.266 -17.297 1 33.97 1 MET B O 1
ATOM 972 N N . ASP B 1 2 ? -5.344 9.953 -16.359 1 44.38 2 ASP B N 1
ATOM 973 C CA . ASP B 1 2 ? -4.211 9.82 -15.445 1 44.38 2 ASP B CA 1
ATOM 974 C C . ASP B 1 2 ? -4.516 8.812 -14.344 1 44.38 2 ASP B C 1
ATOM 976 O O . ASP B 1 2 ? -5.68 8.5 -14.07 1 44.38 2 ASP B O 1
ATOM 980 N N . ASN B 1 3 ? -2.936 8.797 -13.773 1 63.59 3 ASN B N 1
ATOM 981 C CA . ASN B 1 3 ? -1.487 8.812 -13.602 1 63.59 3 ASN B CA 1
ATOM 982 C C . ASN B 1 3 ? -1.096 8.664 -12.133 1 63.59 3 ASN B C 1
ATOM 984 O O . ASN B 1 3 ? -1.647 9.336 -11.266 1 63.59 3 ASN B O 1
ATOM 988 N N . ILE B 1 4 ? -0.848 7.441 -11.844 1 89 4 ILE B N 1
ATOM 989 C CA . ILE B 1 4 ? -0.352 7.305 -10.484 1 89 4 ILE B CA 1
ATOM 990 C C . ILE B 1 4 ? 0.257 8.625 -10.016 1 89 4 ILE B C 1
ATOM 992 O O . ILE B 1 4 ? 0.156 8.984 -8.844 1 89 4 ILE B O 1
ATOM 996 N N . LYS B 1 5 ? 0.531 9.414 -10.992 1 89.88 5 LYS B N 1
ATOM 997 C CA . LYS B 1 5 ? 1.115 10.719 -10.703 1 89.88 5 LYS B CA 1
ATOM 998 C C . LYS B 1 5 ? 0.043 11.719 -10.273 1 89.88 5 LYS B C 1
ATOM 1000 O O . LYS B 1 5 ? 0.294 12.586 -9.438 1 89.88 5 LYS B O 1
ATOM 1005 N N . LEU B 1 6 ? -1.074 11.594 -10.938 1 92.06 6 LEU B N 1
ATOM 1006 C CA . LEU B 1 6 ? -2.176 12.469 -10.562 1 92.06 6 LEU B CA 1
ATOM 1007 C C . LEU B 1 6 ? -2.617 12.203 -9.125 1 92.06 6 LEU B C 1
ATOM 1009 O O . LEU B 1 6 ? -2.881 13.133 -8.367 1 92.06 6 LEU B O 1
ATOM 1013 N N . LEU B 1 7 ? -2.715 10.914 -8.781 1 94.5 7 LEU B N 1
ATOM 1014 C CA . LEU B 1 7 ? -3.074 10.555 -7.414 1 94.5 7 LEU B CA 1
ATOM 1015 C C . LEU B 1 7 ? -2.012 11.031 -6.43 1 94.5 7 LEU B C 1
ATOM 1017 O O . LEU B 1 7 ? -2.34 11.531 -5.348 1 94.5 7 LEU B O 1
ATOM 1021 N N . GLN B 1 8 ? -0.755 10.891 -6.84 1 95.31 8 GLN B N 1
ATOM 1022 C CA . GLN B 1 8 ? 0.345 11.375 -6.012 1 95.31 8 GLN B CA 1
ATOM 1023 C C . GLN B 1 8 ? 0.243 12.883 -5.789 1 95.31 8 GLN B C 1
ATOM 1025 O O . GLN B 1 8 ? 0.508 13.375 -4.691 1 95.31 8 GLN B O 1
ATOM 1030 N N . ASN B 1 9 ? -0.123 13.562 -6.797 1 95.06 9 ASN B N 1
ATOM 1031 C CA . ASN B 1 9 ? -0.258 15.016 -6.699 1 95.06 9 ASN B CA 1
ATOM 1032 C C . ASN B 1 9 ? -1.404 15.406 -5.773 1 95.06 9 ASN B C 1
ATOM 1034 O O . ASN B 1 9 ? -1.312 16.406 -5.055 1 95.06 9 ASN B O 1
ATOM 1038 N N . LYS B 1 10 ? -2.494 14.688 -5.867 1 95.81 10 LYS B N 1
ATOM 1039 C CA . LYS B 1 10 ? -3.607 14.945 -4.957 1 95.81 10 LYS B CA 1
ATOM 1040 C C . LYS B 1 10 ? -3.178 14.781 -3.504 1 95.81 10 LYS B C 1
ATOM 1042 O O . LYS B 1 10 ? -3.504 15.617 -2.656 1 95.81 10 LYS B O 1
ATOM 1047 N N . VAL B 1 11 ? -2.475 13.719 -3.234 1 97.75 11 VAL B N 1
ATOM 1048 C CA . VAL B 1 11 ? -1.988 13.445 -1.887 1 97.75 11 VAL B CA 1
ATOM 1049 C C . VAL B 1 11 ? -1.005 14.531 -1.459 1 97.75 11 VAL B C 1
ATOM 1051 O O . VAL B 1 11 ? -1.053 15.008 -0.323 1 97.75 11 VAL B O 1
ATOM 1054 N N . LYS B 1 12 ? -0.114 14.906 -2.377 1 97.75 12 LYS B N 1
ATOM 1055 C CA . LYS B 1 12 ? 0.854 15.969 -2.117 1 97.75 12 LYS B CA 1
ATOM 1056 C C . LYS B 1 12 ? 0.153 17.266 -1.712 1 97.75 12 LYS B C 1
ATOM 1058 O O . LYS B 1 12 ? 0.494 17.859 -0.692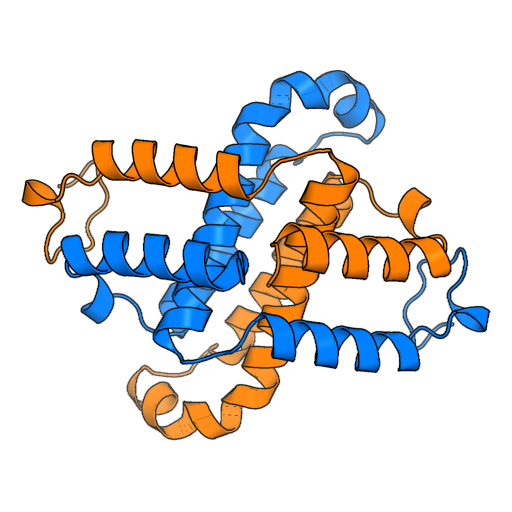 1 97.75 12 LYS B O 1
ATOM 1063 N N . MET B 1 13 ? -0.764 17.641 -2.486 1 97.62 13 MET B N 1
ATOM 1064 C CA . MET B 1 13 ? -1.482 18.891 -2.23 1 97.62 13 MET B CA 1
ATOM 1065 C C . MET B 1 13 ? -2.213 18.828 -0.893 1 97.62 13 MET B C 1
ATOM 1067 O O . MET B 1 13 ? -2.193 19.797 -0.128 1 97.62 13 MET B O 1
ATOM 1071 N N . PHE B 1 14 ? -2.873 17.719 -0.633 1 98.12 14 PHE B N 1
ATOM 1072 C CA . PHE B 1 14 ? -3.586 17.516 0.62 1 98.12 14 PHE B CA 1
ATOM 1073 C C . PHE B 1 14 ? -2.66 17.719 1.813 1 98.12 14 PHE B C 1
ATOM 1075 O O . PHE B 1 14 ? -3.008 18.422 2.766 1 98.12 14 PHE B O 1
ATOM 1082 N N . CYS B 1 15 ? -1.484 17.109 1.76 1 97.88 15 CYS B N 1
ATOM 1083 C CA . CYS B 1 15 ? -0.535 17.156 2.865 1 97.88 15 CYS B CA 1
ATOM 1084 C C . CYS B 1 15 ? 0.11 18.531 2.967 1 97.88 15 CYS B C 1
ATOM 1086 O O . CYS B 1 15 ? 0.327 19.047 4.066 1 97.88 15 CYS B O 1
ATOM 1088 N N . GLU B 1 16 ? 0.402 19.141 1.803 1 97.25 16 GLU B N 1
ATOM 1089 C CA . GLU B 1 16 ? 1.046 20.438 1.789 1 97.25 16 GLU B CA 1
ATOM 1090 C C . GLU B 1 16 ? 0.123 21.516 2.357 1 97.25 16 GLU B C 1
ATOM 1092 O O . GLU B 1 16 ? 0.574 22.422 3.068 1 97.25 16 GLU B O 1
ATOM 1097 N N . GLU B 1 17 ? -1.133 21.438 2.025 1 97.31 17 GLU B N 1
ATOM 1098 C CA . GLU B 1 17 ? -2.117 22.391 2.547 1 97.31 17 GLU B CA 1
ATOM 1099 C C . GLU B 1 17 ? -2.16 22.344 4.07 1 97.31 17 GLU B C 1
ATOM 1101 O O . GLU B 1 17 ? -2.49 23.344 4.711 1 97.31 17 GLU B O 1
ATOM 1106 N N . ARG B 1 18 ? -1.784 21.266 4.621 1 97.25 18 ARG B N 1
ATOM 1107 C CA . ARG B 1 18 ? -1.842 21.078 6.066 1 97.25 18 ARG B CA 1
ATOM 1108 C C . ARG B 1 18 ? -0.448 21.141 6.684 1 97.25 18 ARG B C 1
ATOM 1110 O O . ARG B 1 18 ? -0.278 20.875 7.875 1 97.25 18 ARG B O 1
ATOM 1117 N N . GLU B 1 19 ? 0.568 21.391 5.816 1 96.88 19 GLU B N 1
ATOM 1118 C CA . GLU B 1 19 ? 1.961 21.562 6.219 1 96.88 19 GLU B CA 1
ATOM 1119 C C . GLU B 1 19 ? 2.473 20.344 6.977 1 96.88 19 GLU B C 1
ATOM 1121 O O . GLU B 1 19 ? 3.08 20.484 8.039 1 96.88 19 GLU B O 1
ATOM 1126 N N . TRP B 1 20 ? 2.223 19.203 6.418 1 96.31 20 TRP B N 1
ATOM 1127 C CA . TRP B 1 20 ? 2.584 17.953 7.074 1 96.31 20 TRP B CA 1
ATOM 1128 C C . TRP B 1 20 ? 3.969 17.484 6.633 1 96.31 20 TRP B C 1
ATOM 1130 O O . TRP B 1 20 ? 4.496 16.5 7.16 1 96.31 20 TRP B O 1
ATOM 1140 N N . ASP B 1 21 ? 4.609 18.141 5.711 1 95.06 21 ASP B N 1
ATOM 1141 C CA . ASP B 1 21 ? 5.887 17.719 5.148 1 95.06 21 ASP B CA 1
ATOM 1142 C C . ASP B 1 21 ? 6.938 17.547 6.246 1 95.06 21 ASP B C 1
ATOM 1144 O O . ASP B 1 21 ? 7.762 16.641 6.188 1 95.06 21 ASP B O 1
ATOM 1148 N N . GLU B 1 22 ? 6.891 18.422 7.191 1 92.56 22 GLU B N 1
ATOM 1149 C CA . GLU B 1 22 ? 7.914 18.422 8.227 1 92.56 22 GLU B CA 1
ATOM 1150 C C . GLU B 1 22 ? 7.777 17.203 9.133 1 92.56 22 GLU B C 1
ATOM 1152 O O . GLU B 1 22 ? 8.734 16.797 9.797 1 92.56 22 GLU B O 1
ATOM 1157 N N . PHE B 1 23 ? 6.562 16.578 9.117 1 92.62 23 PHE B N 1
ATOM 1158 C CA . PHE B 1 23 ? 6.297 15.445 10 1 92.62 23 PHE B CA 1
ATOM 1159 C C . PHE B 1 23 ? 6.426 14.133 9.242 1 92.62 23 PHE B C 1
ATOM 1161 O O . PHE B 1 23 ? 6.344 13.055 9.836 1 92.62 23 PHE B O 1
ATOM 1168 N N . HIS B 1 24 ? 6.645 14.234 7.91 1 94.62 24 HIS B N 1
ATOM 1169 C CA . HIS B 1 24 ? 6.633 13.031 7.078 1 94.62 24 HIS B CA 1
ATOM 1170 C C . HIS B 1 24 ? 8.039 12.68 6.602 1 94.62 24 HIS B C 1
ATOM 1172 O O . HIS B 1 24 ? 8.461 13.117 5.531 1 94.62 24 HIS B O 1
ATOM 1178 N N . ASN B 1 25 ? 8.734 11.93 7.441 1 94.38 25 ASN B N 1
ATOM 1179 C CA . ASN B 1 25 ? 9.992 11.344 6.996 1 94.38 25 ASN B CA 1
ATOM 1180 C C . ASN B 1 25 ? 9.812 9.891 6.578 1 94.38 25 ASN B C 1
ATOM 1182 O O . ASN B 1 25 ? 8.758 9.297 6.801 1 94.38 25 ASN B O 1
ATOM 1186 N N . PRO B 1 26 ? 10.781 9.305 5.945 1 96.31 26 PRO B N 1
ATOM 1187 C CA . PRO B 1 26 ? 10.625 7.961 5.383 1 96.31 26 PRO B CA 1
ATOM 1188 C C . PRO B 1 26 ? 10.227 6.926 6.43 1 96.31 26 PRO B C 1
ATOM 1190 O O . PRO B 1 26 ? 9.336 6.109 6.188 1 96.31 26 PRO B O 1
ATOM 1193 N N . LYS B 1 27 ? 10.836 6.996 7.594 1 96.81 27 LYS B N 1
ATOM 1194 C CA . LYS B 1 27 ? 10.523 6.035 8.648 1 96.81 27 LYS B CA 1
ATOM 1195 C C . LYS B 1 27 ? 9.086 6.191 9.125 1 96.81 27 LYS B C 1
ATOM 1197 O O . LYS B 1 27 ? 8.359 5.199 9.258 1 96.81 27 LYS B O 1
ATOM 1202 N N . ASP B 1 28 ? 8.641 7.395 9.312 1 96.5 28 ASP B N 1
ATOM 1203 C CA . ASP B 1 28 ? 7.273 7.648 9.766 1 96.5 28 ASP B CA 1
ATOM 1204 C C . ASP B 1 28 ? 6.254 7.23 8.711 1 96.5 28 ASP B C 1
ATOM 1206 O O . ASP B 1 28 ? 5.188 6.707 9.039 1 96.5 28 ASP B O 1
ATOM 1210 N N . LEU B 1 29 ? 6.578 7.523 7.504 1 97.88 29 LEU B N 1
ATOM 1211 C CA . LEU B 1 29 ? 5.68 7.117 6.43 1 97.88 29 LEU B CA 1
ATOM 1212 C C . LEU B 1 29 ? 5.617 5.598 6.32 1 97.88 29 LEU B C 1
ATOM 1214 O O . LEU B 1 29 ? 4.543 5.031 6.094 1 97.88 29 LEU B O 1
ATOM 1218 N N . ALA B 1 30 ? 6.781 4.922 6.531 1 98.5 30 ALA B N 1
ATOM 1219 C CA . ALA B 1 30 ? 6.793 3.461 6.547 1 98.5 30 ALA B CA 1
ATOM 1220 C C . ALA B 1 30 ? 5.961 2.916 7.703 1 98.5 30 ALA B C 1
ATOM 1222 O O . ALA B 1 30 ? 5.262 1.909 7.559 1 98.5 30 ALA B O 1
ATOM 1223 N N . ILE B 1 31 ? 6.031 3.543 8.828 1 98.38 31 ILE B N 1
ATOM 1224 C CA . ILE B 1 31 ? 5.18 3.191 9.953 1 98.38 31 ILE B CA 1
ATOM 1225 C C . ILE B 1 31 ? 3.711 3.32 9.555 1 98.38 31 ILE B C 1
ATOM 1227 O O . ILE B 1 31 ? 2.904 2.432 9.844 1 98.38 31 ILE B O 1
ATOM 1231 N N . GLY B 1 32 ? 3.369 4.434 8.906 1 98.31 32 GLY B N 1
ATOM 1232 C CA . GLY B 1 32 ? 2.012 4.625 8.422 1 98.31 32 GLY B CA 1
ATOM 1233 C C . GLY B 1 32 ? 1.541 3.51 7.504 1 98.31 32 GLY B C 1
ATOM 1234 O O . GLY B 1 32 ? 0.438 2.986 7.676 1 98.31 32 GLY B O 1
ATOM 1235 N N . ILE B 1 33 ? 2.395 3.121 6.559 1 98.88 33 ILE B N 1
ATOM 1236 C CA . ILE B 1 33 ? 2.059 2.033 5.645 1 98.88 33 ILE B CA 1
ATOM 1237 C C . ILE B 1 33 ? 1.816 0.75 6.438 1 98.88 33 ILE B C 1
ATOM 1239 O O . ILE B 1 33 ? 0.81 0.067 6.234 1 98.88 33 ILE B O 1
ATOM 1243 N N . SER B 1 34 ? 2.711 0.448 7.367 1 98.81 34 SER B N 1
ATOM 1244 C CA . SER B 1 34 ? 2.6 -0.758 8.18 1 98.81 34 SER B CA 1
ATOM 1245 C C . SER B 1 34 ? 1.341 -0.729 9.039 1 98.81 34 SER B C 1
ATOM 1247 O O . SER B 1 34 ? 0.606 -1.717 9.109 1 98.81 34 SER B O 1
ATOM 1249 N N . THR B 1 35 ? 1.06 0.416 9.672 1 98.69 35 THR B N 1
ATOM 1250 C CA . THR B 1 35 ? -0.096 0.556 10.555 1 98.69 35 THR B CA 1
ATOM 1251 C C . THR B 1 35 ? -1.394 0.347 9.781 1 98.69 35 THR B C 1
ATOM 1253 O O . THR B 1 35 ? -2.236 -0.462 10.172 1 98.69 35 THR B O 1
ATOM 1256 N N . GLU B 1 36 ? -1.529 1.041 8.68 1 98.81 36 GLU B N 1
ATOM 1257 C CA . GLU B 1 36 ? -2.762 0.939 7.902 1 98.81 36 GLU B CA 1
ATOM 1258 C C . GLU B 1 36 ? -2.906 -0.445 7.277 1 98.81 36 GLU B C 1
ATOM 1260 O O . GLU B 1 36 ? -4.02 -0.949 7.125 1 98.81 36 GLU B O 1
ATOM 1265 N N . ALA B 1 37 ? -1.765 -1.045 6.824 1 98.88 37 ALA B N 1
ATOM 1266 C CA . ALA B 1 37 ? -1.807 -2.414 6.316 1 98.88 37 ALA B CA 1
ATOM 1267 C C . ALA B 1 37 ? -2.342 -3.375 7.375 1 98.88 37 ALA B C 1
ATOM 1269 O O . ALA B 1 37 ? -3.119 -4.281 7.066 1 98.88 37 ALA B O 1
ATOM 1270 N N . ASN B 1 38 ? -1.913 -3.154 8.609 1 98.75 38 ASN B N 1
ATOM 1271 C CA . ASN B 1 38 ? -2.371 -4.02 9.695 1 98.75 38 ASN B CA 1
ATOM 1272 C C . ASN B 1 38 ? -3.828 -3.748 10.055 1 98.75 38 ASN B C 1
ATOM 1274 O O . ASN B 1 38 ? -4.559 -4.66 10.438 1 98.75 38 ASN B O 1
ATOM 1278 N N . GLU B 1 39 ? -4.297 -2.473 9.906 1 98.81 39 GLU B N 1
ATOM 1279 C CA . GLU B 1 39 ? -5.719 -2.195 10.078 1 98.81 39 GLU B CA 1
ATOM 1280 C C . GLU B 1 39 ? -6.555 -2.918 9.031 1 98.81 39 GLU B C 1
ATOM 1282 O O . GLU B 1 39 ? -7.625 -3.449 9.336 1 98.81 39 GLU B O 1
ATOM 1287 N N . LEU B 1 40 ? -6.055 -2.955 7.793 1 98.75 40 LEU B N 1
ATOM 1288 C CA . LEU B 1 40 ? -6.719 -3.725 6.746 1 98.75 40 LEU B CA 1
ATOM 1289 C C . LEU B 1 40 ? -6.773 -5.203 7.109 1 98.75 40 LEU B C 1
ATOM 1291 O O . LEU B 1 40 ? -7.828 -5.832 7.012 1 98.75 40 LEU B O 1
ATOM 1295 N N . LEU B 1 41 ? -5.633 -5.762 7.57 1 98.62 41 LEU B N 1
ATOM 1296 C CA . LEU B 1 41 ? -5.535 -7.176 7.914 1 98.62 41 LEU B CA 1
ATOM 1297 C C . LEU B 1 41 ? -6.484 -7.523 9.055 1 98.62 41 LEU B C 1
ATOM 1299 O O . LEU B 1 41 ? -7.094 -8.602 9.055 1 98.62 41 LEU B O 1
ATOM 1303 N N . ASP B 1 42 ? -6.629 -6.598 9.977 1 98.5 42 ASP B N 1
ATOM 1304 C CA . ASP B 1 42 ? -7.449 -6.812 11.164 1 98.5 42 ASP B CA 1
ATOM 1305 C C . ASP B 1 42 ? -8.914 -7.047 10.781 1 98.5 42 ASP B C 1
ATOM 1307 O O . ASP B 1 42 ? -9.648 -7.715 11.516 1 98.5 42 ASP B O 1
ATOM 1311 N N . ILE B 1 43 ? -9.367 -6.527 9.711 1 97.81 43 ILE B N 1
ATOM 1312 C CA . ILE B 1 43 ? -10.742 -6.691 9.258 1 97.81 43 ILE B CA 1
ATOM 1313 C C . ILE B 1 43 ? -11.039 -8.172 9.039 1 97.81 43 ILE B C 1
ATOM 1315 O O . ILE B 1 43 ? -12.164 -8.625 9.266 1 97.81 43 ILE B O 1
ATOM 1319 N N . PHE B 1 44 ? -9.938 -8.898 8.703 1 97.44 44 PHE B N 1
ATOM 1320 C CA . PHE B 1 44 ? -10.125 -10.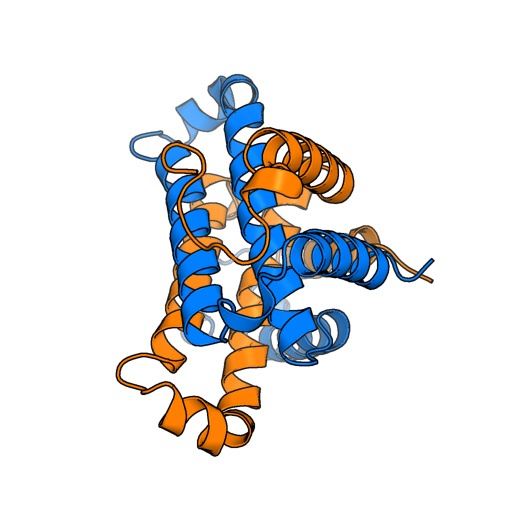297 8.336 1 97.44 44 PHE B CA 1
ATOM 1321 C C . PHE B 1 44 ? -9.773 -11.211 9.5 1 97.44 44 PHE B C 1
ATOM 1323 O O . PHE B 1 44 ? -9.812 -12.438 9.367 1 97.44 44 PHE B O 1
ATOM 1330 N N . ARG B 1 45 ? -9.328 -10.586 10.547 1 95.44 45 ARG B N 1
ATOM 1331 C CA . ARG B 1 45 ? -8.938 -11.375 11.711 1 95.44 45 ARG B CA 1
ATOM 1332 C C . ARG B 1 45 ? -10.07 -12.312 12.141 1 95.44 45 ARG B C 1
ATOM 1334 O O . ARG B 1 45 ? -11.227 -11.891 12.234 1 95.44 45 ARG B O 1
ATOM 1341 N N . PHE B 1 46 ? -9.852 -13.57 12.305 1 93.56 46 PHE B N 1
ATOM 1342 C CA . PHE B 1 46 ? -10.719 -14.625 12.82 1 93.56 46 PHE B CA 1
ATOM 1343 C C . PHE B 1 46 ? -11.781 -14.992 11.789 1 93.56 46 PHE B C 1
ATOM 1345 O O . PHE B 1 46 ? -12.734 -15.711 12.109 1 93.56 46 PHE B O 1
ATOM 1352 N N . LYS B 1 47 ? -11.75 -14.477 10.578 1 94.12 47 LYS B N 1
ATOM 1353 C CA . LYS B 1 47 ? -12.688 -14.844 9.523 1 94.12 47 LYS B CA 1
ATOM 1354 C C . LYS B 1 47 ? -12.156 -16.031 8.711 1 94.12 47 LYS B C 1
ATOM 1356 O O . LYS B 1 47 ? -10.984 -16.062 8.344 1 94.12 47 LYS B O 1
ATOM 1361 N N . THR B 1 48 ? -13.047 -16.938 8.578 1 92.5 48 THR B N 1
ATOM 1362 C CA . THR B 1 48 ? -12.727 -18.031 7.668 1 92.5 48 THR B CA 1
ATOM 1363 C C . THR B 1 48 ? -12.961 -17.625 6.219 1 92.5 48 THR B C 1
ATOM 1365 O O . THR B 1 48 ? -13.539 -16.562 5.957 1 92.5 48 THR B O 1
ATOM 1368 N N . GLU B 1 49 ? -12.398 -18.391 5.312 1 88.62 49 GLU B N 1
ATOM 1369 C CA . GLU B 1 49 ? -12.617 -18.109 3.896 1 88.62 49 GLU B CA 1
ATOM 1370 C C . GLU B 1 49 ? -14.109 -18.062 3.566 1 88.62 49 GLU B C 1
ATOM 1372 O O . GLU B 1 49 ? -14.555 -17.219 2.795 1 88.62 49 GLU B O 1
ATOM 1377 N N . LYS B 1 50 ? -14.812 -19 4.141 1 90.44 50 LYS B N 1
ATOM 1378 C CA . LYS B 1 50 ? -16.25 -19.078 3.918 1 90.44 50 LYS B CA 1
ATOM 1379 C C . LYS B 1 50 ? -16.953 -17.812 4.434 1 90.44 50 LYS B C 1
ATOM 1381 O O . LYS B 1 50 ? -17.812 -17.25 3.76 1 90.44 50 LYS B O 1
ATOM 1386 N N . GLN B 1 51 ? -16.516 -17.391 5.559 1 91.5 51 GLN B N 1
ATOM 1387 C CA . GLN B 1 51 ? -17.109 -16.188 6.148 1 91.5 51 GLN B CA 1
ATOM 1388 C C . GLN B 1 51 ? -16.781 -14.953 5.316 1 91.5 51 GLN B C 1
ATOM 1390 O O . GLN B 1 51 ? -17.625 -14.062 5.172 1 91.5 51 GLN B O 1
ATOM 1395 N N . MET B 1 52 ? -15.625 -14.938 4.785 1 89.75 52 MET B N 1
ATOM 1396 C CA . MET B 1 52 ? -15.227 -13.805 3.955 1 89.75 52 MET B CA 1
ATOM 1397 C C . MET B 1 52 ? -16.062 -13.75 2.676 1 89.75 52 MET B C 1
ATOM 1399 O O . MET B 1 52 ? -16.5 -12.672 2.262 1 89.75 52 MET B O 1
ATOM 1403 N N . ASP B 1 53 ? -16.234 -14.836 2.145 1 85.62 53 ASP B N 1
ATOM 1404 C CA . ASP B 1 53 ? -17.016 -14.914 0.915 1 85.62 53 ASP B CA 1
ATOM 1405 C C . ASP B 1 53 ? -18.453 -14.469 1.15 1 85.62 53 ASP B C 1
ATOM 1407 O O . ASP B 1 53 ? -19.047 -13.773 0.313 1 85.62 53 ASP B O 1
ATOM 1411 N N . GLU B 1 54 ? -18.938 -14.797 2.254 1 88.75 54 GLU B N 1
ATOM 1412 C CA . GLU B 1 54 ? -20.344 -14.508 2.57 1 88.75 54 GLU B CA 1
ATOM 1413 C C . GLU B 1 54 ? -20.5 -13.07 3.059 1 88.75 54 GLU B C 1
ATOM 1415 O O . GLU B 1 54 ? -21.531 -12.438 2.805 1 88.75 54 GLU B O 1
ATOM 1420 N N . ASP B 1 55 ? -19.406 -12.562 3.598 1 90.5 55 ASP B N 1
ATOM 1421 C CA . ASP B 1 55 ? -19.562 -11.312 4.328 1 90.5 55 ASP B CA 1
ATOM 1422 C C . ASP B 1 55 ? -18.75 -10.195 3.686 1 90.5 55 ASP B C 1
ATOM 1424 O O . ASP B 1 55 ? -18.688 -9.078 4.207 1 90.5 55 ASP B O 1
ATOM 1428 N N . PHE B 1 56 ? -18.203 -10.43 2.537 1 93.5 56 PHE B N 1
ATOM 1429 C CA . PHE B 1 56 ? -17.266 -9.438 2.023 1 93.5 56 PHE B CA 1
ATOM 1430 C C . PHE B 1 56 ? -17.969 -8.117 1.743 1 93.5 56 PHE B C 1
ATOM 1432 O O . PHE B 1 56 ? -17.406 -7.047 1.991 1 93.5 56 PHE B O 1
ATOM 1439 N N . GLU B 1 57 ? -19.156 -8.281 1.222 1 93.56 57 GLU B N 1
ATOM 1440 C CA . GLU B 1 57 ? -19.891 -7.066 0.892 1 93.56 57 GLU B CA 1
ATOM 1441 C C . GLU B 1 57 ? -20.156 -6.219 2.137 1 93.56 57 GLU B C 1
ATOM 1443 O O . GLU B 1 57 ? -20.141 -4.988 2.07 1 93.56 57 GLU B O 1
ATOM 1448 N N . LYS B 1 58 ? -20.391 -6.855 3.25 1 95.31 58 LYS B N 1
ATOM 1449 C CA . LYS B 1 58 ? -20.578 -6.152 4.512 1 95.31 58 LYS B CA 1
ATOM 1450 C C . LYS B 1 58 ? -19.281 -5.504 4.984 1 95.31 58 LYS B C 1
ATOM 1452 O O . LYS B 1 58 ? -19.297 -4.43 5.594 1 95.31 58 LYS B O 1
ATOM 1457 N N . MET B 1 59 ? -18.203 -6.113 4.633 1 96.19 59 MET B N 1
ATOM 1458 C CA . MET B 1 59 ? -16.891 -5.641 5.074 1 96.19 59 MET B CA 1
ATOM 1459 C C . MET B 1 59 ? -16.312 -4.645 4.078 1 96.19 59 MET B C 1
ATOM 1461 O O . MET B 1 59 ? -15.375 -3.912 4.406 1 96.19 59 MET B O 1
ATOM 1465 N N . ARG B 1 60 ? -16.859 -4.574 2.932 1 97.06 60 ARG B N 1
ATOM 1466 C CA . ARG B 1 60 ? -16.281 -3.863 1.789 1 97.06 60 ARG B CA 1
ATOM 1467 C C . ARG B 1 60 ? -16.016 -2.402 2.133 1 97.06 60 ARG B C 1
ATOM 1469 O O . ARG B 1 60 ? -14.938 -1.881 1.837 1 97.06 60 ARG B O 1
ATOM 1476 N N . PRO B 1 61 ? -16.969 -1.711 2.814 1 97.62 61 PRO B N 1
ATOM 1477 C CA . PRO B 1 61 ? -16.688 -0.307 3.121 1 97.62 61 PRO B CA 1
ATOM 1478 C C . PRO B 1 61 ? -15.438 -0.131 3.986 1 97.62 61 PRO B C 1
ATOM 1480 O O . PRO B 1 61 ? -14.609 0.741 3.711 1 97.62 61 PRO B O 1
ATOM 1483 N N . ALA B 1 62 ? -15.305 -0.954 4.996 1 98 62 ALA B N 1
ATOM 1484 C CA . ALA B 1 62 ? -14.133 -0.888 5.867 1 98 62 ALA B CA 1
ATOM 1485 C C . ALA B 1 62 ? -12.859 -1.266 5.105 1 98 62 ALA B C 1
ATOM 1487 O O . ALA B 1 62 ? -11.805 -0.666 5.312 1 98 62 ALA B O 1
ATOM 1488 N N . VAL B 1 63 ? -12.969 -2.217 4.207 1 98.44 63 VAL B N 1
ATOM 1489 C CA . VAL B 1 63 ? -11.844 -2.678 3.398 1 98.44 63 VAL B CA 1
ATOM 1490 C C . VAL B 1 63 ? -11.375 -1.556 2.475 1 98.44 63 VAL B C 1
ATOM 1492 O O . VAL B 1 63 ? -10.18 -1.266 2.398 1 98.44 63 VAL B O 1
ATOM 1495 N N . GLU B 1 64 ? -12.312 -0.952 1.824 1 98.56 64 GLU B N 1
ATOM 1496 C CA . GLU B 1 64 ? -11.984 0.131 0.903 1 98.56 64 GLU B CA 1
ATOM 1497 C C . GLU B 1 64 ? -11.32 1.295 1.635 1 98.56 64 GLU B C 1
ATOM 1499 O O . GLU B 1 64 ? -10.383 1.904 1.12 1 98.56 64 GLU B O 1
ATOM 1504 N N . GLU B 1 65 ? -11.781 1.55 2.812 1 98.56 65 GLU B N 1
ATOM 1505 C CA . GLU B 1 65 ? -11.234 2.645 3.605 1 98.56 65 GLU B CA 1
ATOM 1506 C C . GLU B 1 65 ? -9.781 2.371 3.994 1 98.56 65 GLU B C 1
ATOM 1508 O O . GLU B 1 65 ? -8.914 3.227 3.807 1 98.56 65 GLU B O 1
ATOM 1513 N N . GLU B 1 66 ? -9.555 1.193 4.52 1 98.81 66 GLU B N 1
ATOM 1514 C CA . GLU B 1 66 ? -8.203 0.88 4.973 1 98.81 66 GLU B CA 1
ATOM 1515 C C . GLU B 1 66 ? -7.254 0.707 3.791 1 98.81 66 GLU B C 1
ATOM 1517 O O . GLU B 1 66 ? -6.07 1.052 3.881 1 98.81 66 GLU B O 1
ATOM 1522 N N . LEU B 1 67 ? -7.758 0.114 2.674 1 98.81 67 LEU B N 1
ATOM 1523 C CA . LEU B 1 67 ? -6.934 -0.01 1.476 1 98.81 67 LEU B CA 1
ATOM 1524 C C . LEU B 1 67 ? -6.539 1.363 0.941 1 98.81 67 LEU B C 1
ATOM 1526 O O . LEU B 1 67 ? -5.402 1.562 0.504 1 98.81 67 LEU B O 1
ATOM 1530 N N . ALA B 1 68 ? -7.484 2.291 0.98 1 98.62 68 ALA B N 1
ATOM 1531 C CA . ALA B 1 68 ? -7.215 3.666 0.567 1 98.62 68 ALA B CA 1
ATOM 1532 C C . ALA B 1 68 ? -6.172 4.316 1.471 1 98.62 68 ALA B C 1
ATOM 1534 O O . ALA B 1 68 ? -5.324 5.078 1.001 1 98.62 68 ALA B O 1
ATOM 1535 N N . ASP B 1 69 ? -6.23 4.031 2.762 1 98.88 69 ASP B N 1
ATOM 1536 C CA . ASP B 1 69 ? -5.242 4.57 3.689 1 98.88 69 ASP B CA 1
ATOM 1537 C C . ASP B 1 69 ? -3.844 4.043 3.371 1 98.88 69 ASP B C 1
ATOM 1539 O O . ASP B 1 69 ? -2.869 4.797 3.404 1 98.88 69 ASP B O 1
ATOM 1543 N N . VAL B 1 70 ? -3.764 2.74 3.059 1 98.94 70 VAL B N 1
ATOM 1544 C CA . VAL B 1 70 ? -2.477 2.18 2.662 1 98.94 70 VAL B CA 1
ATOM 1545 C C . VAL B 1 70 ? -1.973 2.881 1.403 1 98.94 70 VAL B C 1
ATOM 1547 O O . VAL B 1 70 ? -0.816 3.307 1.343 1 98.94 70 VAL B O 1
ATOM 1550 N N . LEU B 1 71 ? -2.842 2.982 0.426 1 98.69 71 LEU B N 1
ATOM 1551 C CA . LEU B 1 71 ? -2.475 3.621 -0.833 1 98.69 71 LEU B CA 1
ATOM 1552 C C . LEU B 1 71 ? -2.027 5.062 -0.603 1 98.69 71 LEU B C 1
ATOM 1554 O O . LEU B 1 71 ? -1.06 5.52 -1.215 1 98.69 71 LEU B O 1
ATOM 1558 N N . PHE B 1 72 ? -2.691 5.797 0.297 1 98.69 72 PHE B N 1
ATOM 1559 C CA . PHE B 1 72 ? -2.324 7.164 0.646 1 98.69 72 PHE B CA 1
ATOM 1560 C C . PHE B 1 72 ? -0.866 7.238 1.086 1 98.69 72 PHE B C 1
ATOM 1562 O O . PHE B 1 72 ? -0.092 8.039 0.556 1 98.69 72 PHE B O 1
ATOM 1569 N N . PHE B 1 73 ? -0.499 6.379 1.973 1 98.88 73 PHE B N 1
ATOM 1570 C CA . PHE B 1 73 ? 0.848 6.438 2.529 1 98.88 73 PHE B CA 1
ATOM 1571 C C . PHE B 1 73 ? 1.878 5.977 1.506 1 98.88 73 PHE B C 1
ATOM 1573 O O . PHE B 1 73 ? 3.004 6.477 1.483 1 98.88 73 PHE B O 1
ATOM 1580 N N . VAL B 1 74 ? 1.491 5 0.654 1 98.81 74 VAL B N 1
ATOM 1581 C CA . VAL B 1 74 ? 2.393 4.562 -0.406 1 98.81 74 VAL B CA 1
ATOM 1582 C C . VAL B 1 74 ? 2.664 5.719 -1.366 1 98.81 74 VAL B C 1
ATOM 1584 O O . VAL B 1 74 ? 3.816 6.004 -1.695 1 98.81 74 VAL B O 1
ATOM 1587 N N . LEU B 1 75 ? 1.615 6.383 -1.771 1 98.31 75 LEU B N 1
ATOM 1588 C CA . LEU B 1 75 ? 1.74 7.512 -2.688 1 98.31 75 LEU B CA 1
ATOM 1589 C C . LEU B 1 75 ? 2.529 8.648 -2.049 1 98.31 75 LEU B C 1
ATOM 1591 O O . LEU B 1 75 ? 3.408 9.234 -2.686 1 98.31 75 LEU B O 1
ATOM 1595 N N . ARG B 1 76 ? 2.277 8.93 -0.774 1 98.56 76 ARG B N 1
ATOM 1596 C CA . ARG B 1 76 ? 2.953 10 -0.043 1 98.56 76 ARG B CA 1
ATOM 1597 C C . ARG B 1 76 ? 4.441 9.703 0.109 1 98.56 76 ARG B C 1
ATOM 1599 O O . ARG B 1 76 ? 5.281 10.57 -0.117 1 98.56 76 ARG B O 1
ATOM 1606 N N . PHE B 1 77 ? 4.734 8.461 0.449 1 98.69 77 PHE B N 1
ATOM 1607 C CA . PHE B 1 77 ? 6.117 8.016 0.604 1 98.69 77 PHE B CA 1
ATOM 1608 C C . PHE B 1 77 ? 6.902 8.234 -0.684 1 98.69 77 PHE B C 1
ATOM 1610 O O . PHE B 1 77 ? 7.992 8.812 -0.665 1 98.69 77 PHE B O 1
ATOM 1617 N N . ALA B 1 78 ? 6.324 7.73 -1.771 1 98 78 ALA B N 1
ATOM 1618 C CA . ALA B 1 78 ? 6.996 7.82 -3.062 1 98 78 ALA B CA 1
ATOM 1619 C C . ALA B 1 78 ? 7.188 9.273 -3.482 1 98 78 ALA B C 1
ATOM 1621 O O . ALA B 1 78 ? 8.266 9.656 -3.941 1 98 78 ALA B O 1
ATOM 1622 N N . GLN B 1 79 ? 6.133 10.039 -3.295 1 96.94 79 GLN B N 1
ATOM 1623 C CA . GLN B 1 79 ? 6.176 11.445 -3.68 1 96.94 79 GLN B CA 1
ATOM 1624 C C . GLN B 1 79 ? 7.215 12.211 -2.865 1 96.94 79 GLN B C 1
ATOM 1626 O O . GLN B 1 79 ? 8.023 12.953 -3.422 1 96.94 79 GLN B O 1
ATOM 1631 N N . LYS B 1 80 ? 7.309 12.016 -1.59 1 96.25 80 LYS B N 1
ATOM 1632 C CA . LYS B 1 80 ? 8.219 12.719 -0.693 1 96.25 80 LYS B CA 1
ATOM 1633 C C . LYS B 1 80 ? 9.664 12.312 -0.952 1 96.25 80 LYS B C 1
ATOM 1635 O O . LYS B 1 80 ? 10.594 13.086 -0.685 1 96.25 80 LYS B O 1
ATOM 1640 N N . ASN B 1 81 ? 9.844 11.141 -1.497 1 96.06 81 ASN B N 1
ATOM 1641 C CA . ASN B 1 81 ? 11.195 10.617 -1.628 1 96.06 81 ASN B CA 1
ATOM 1642 C C . ASN B 1 81 ? 11.594 10.453 -3.092 1 96.06 81 ASN B C 1
ATOM 1644 O O . ASN B 1 81 ? 12.547 9.734 -3.402 1 96.06 81 ASN B O 1
ATOM 1648 N N . ASN B 1 82 ? 10.805 10.961 -4.008 1 95.38 82 ASN B N 1
ATOM 1649 C CA . ASN B 1 82 ? 11.094 10.992 -5.438 1 95.38 82 ASN B CA 1
ATOM 1650 C C . ASN B 1 82 ? 11.258 9.586 -6.012 1 95.38 82 ASN B C 1
ATOM 1652 O O . ASN B 1 82 ? 12.234 9.305 -6.711 1 95.38 82 ASN B O 1
ATOM 1656 N N . ILE B 1 83 ? 10.398 8.797 -5.637 1 96.75 83 ILE B N 1
ATOM 1657 C CA . ILE B 1 83 ? 10.383 7.434 -6.156 1 96.75 83 ILE B CA 1
ATOM 1658 C C . ILE B 1 83 ? 9.32 7.309 -7.246 1 96.75 83 ILE B C 1
ATOM 1660 O O . ILE B 1 83 ? 8.172 7.707 -7.047 1 96.75 83 ILE B O 1
ATOM 1664 N N . ASP B 1 84 ? 9.703 6.824 -8.398 1 95.69 84 ASP B N 1
ATOM 1665 C CA . ASP B 1 84 ? 8.773 6.5 -9.469 1 95.69 84 ASP B CA 1
ATOM 1666 C C . ASP B 1 84 ? 8.133 5.129 -9.25 1 95.69 84 ASP B C 1
ATOM 1668 O O . ASP B 1 84 ? 8.742 4.102 -9.555 1 95.69 84 ASP B O 1
ATOM 1672 N N . LEU B 1 85 ? 6.918 5.125 -8.883 1 96.56 85 LEU B N 1
ATOM 1673 C CA . LEU B 1 85 ? 6.234 3.896 -8.492 1 96.56 85 LEU B CA 1
ATOM 1674 C C . LEU B 1 85 ? 6.047 2.979 -9.695 1 96.56 85 LEU B C 1
ATOM 1676 O O . LEU B 1 85 ? 6.121 1.755 -9.57 1 96.56 85 LEU B O 1
ATOM 1680 N N . GLN B 1 86 ? 5.773 3.557 -10.828 1 94.94 86 GLN B N 1
ATOM 1681 C CA . GLN B 1 86 ? 5.598 2.742 -12.031 1 94.94 86 GLN B CA 1
ATOM 1682 C C . GLN B 1 86 ? 6.887 2.01 -12.391 1 94.94 86 GLN B C 1
ATOM 1684 O O . GLN B 1 86 ? 6.867 0.809 -12.664 1 94.94 86 GLN B O 1
ATOM 1689 N N . GLU B 1 87 ? 7.961 2.74 -12.391 1 96.19 87 GLU B N 1
ATOM 1690 C CA . GLU B 1 87 ? 9.258 2.133 -12.688 1 96.19 87 GLU B CA 1
ATOM 1691 C C . GLU B 1 87 ? 9.617 1.075 -11.648 1 96.19 87 GLU B C 1
ATOM 1693 O O . GLU B 1 87 ? 10.094 -0.008 -11.992 1 96.19 87 GLU B O 1
ATOM 1698 N N . ALA B 1 88 ? 9.438 1.396 -10.375 1 97.25 88 ALA B N 1
ATOM 1699 C CA . ALA B 1 88 ? 9.734 0.458 -9.297 1 97.25 88 ALA B CA 1
ATOM 1700 C C . ALA B 1 88 ? 8.922 -0.825 -9.445 1 97.25 88 ALA B C 1
ATOM 1702 O O . ALA B 1 88 ? 9.453 -1.926 -9.273 1 97.25 88 ALA B O 1
ATOM 1703 N N . LEU B 1 89 ? 7.652 -0.685 -9.773 1 97.56 89 LEU B N 1
ATOM 1704 C CA . LEU B 1 89 ? 6.781 -1.844 -9.945 1 97.56 89 LEU B CA 1
ATOM 1705 C C . LEU B 1 89 ? 7.227 -2.689 -11.133 1 97.56 89 LEU B C 1
ATOM 1707 O O . LEU B 1 89 ? 7.277 -3.918 -11.039 1 97.56 89 LEU B O 1
ATOM 1711 N N . ASN B 1 90 ? 7.52 -2.047 -12.234 1 96.81 90 ASN B N 1
ATOM 1712 C CA . ASN B 1 90 ? 7.969 -2.771 -13.414 1 96.81 90 ASN B CA 1
ATOM 1713 C C . ASN B 1 90 ? 9.234 -3.572 -13.133 1 96.81 90 ASN B C 1
ATOM 1715 O O . ASN B 1 90 ? 9.336 -4.738 -13.523 1 96.81 90 ASN B O 1
ATOM 1719 N N . LYS B 1 91 ? 10.172 -2.928 -12.484 1 97.88 91 LYS B N 1
ATOM 1720 C CA . LYS B 1 91 ? 11.406 -3.613 -12.102 1 97.88 91 LYS B CA 1
ATOM 1721 C C . LYS B 1 91 ? 11.117 -4.809 -11.203 1 97.88 91 LYS B C 1
ATOM 1723 O O . LYS B 1 91 ? 11.719 -5.875 -11.359 1 97.88 91 LYS B O 1
ATOM 1728 N N . LYS B 1 92 ? 10.219 -4.594 -10.281 1 98.25 92 LYS B N 1
ATOM 1729 C CA . LYS B 1 92 ? 9.867 -5.668 -9.359 1 98.25 92 LYS B CA 1
ATOM 1730 C C . LYS B 1 92 ? 9.211 -6.832 -10.094 1 98.25 92 LYS B C 1
ATOM 1732 O O . LYS B 1 92 ? 9.492 -7.996 -9.797 1 98.25 92 LYS B O 1
ATOM 1737 N N . LEU B 1 93 ? 8.32 -6.547 -11.008 1 97.81 93 LEU B N 1
ATOM 1738 C CA . LEU B 1 93 ? 7.672 -7.59 -11.805 1 97.81 93 LEU B CA 1
ATOM 1739 C C . LEU B 1 93 ? 8.695 -8.375 -12.617 1 97.81 93 LEU B C 1
ATOM 1741 O O . LEU B 1 93 ? 8.594 -9.594 -12.742 1 97.81 93 LEU B O 1
ATOM 1745 N N . ASP B 1 94 ? 9.641 -7.672 -13.156 1 97.81 94 ASP B N 1
ATOM 1746 C CA . ASP B 1 94 ? 10.719 -8.336 -13.891 1 97.81 94 ASP B CA 1
ATOM 1747 C C . ASP B 1 94 ? 11.492 -9.289 -12.984 1 97.81 94 ASP B C 1
ATOM 1749 O O . ASP B 1 94 ? 11.773 -10.422 -13.367 1 97.81 94 ASP B O 1
ATOM 1753 N N . LYS B 1 95 ? 11.852 -8.852 -11.836 1 97.81 95 LYS B N 1
ATOM 1754 C CA . LYS B 1 95 ? 12.562 -9.688 -10.875 1 97.81 95 LYS B CA 1
ATOM 1755 C C . LYS B 1 95 ? 11.727 -10.898 -10.469 1 97.81 95 LYS B C 1
ATOM 1757 O O . LYS B 1 95 ? 12.25 -12.016 -10.375 1 97.81 95 LYS B O 1
ATOM 1762 N N . ASN B 1 96 ? 10.43 -10.672 -10.219 1 96.88 96 ASN B N 1
ATOM 1763 C CA . ASN B 1 96 ? 9.531 -11.75 -9.828 1 96.88 96 ASN B CA 1
ATOM 1764 C C . ASN B 1 96 ? 9.367 -12.773 -10.953 1 96.88 96 ASN B C 1
ATOM 1766 O O . ASN B 1 96 ? 9.195 -13.969 -10.688 1 96.88 96 ASN B O 1
ATOM 1770 N N . ALA B 1 97 ? 9.375 -12.25 -12.141 1 97.06 97 ALA B N 1
ATOM 1771 C CA . ALA B 1 97 ? 9.258 -13.156 -13.281 1 97.06 97 ALA B CA 1
ATOM 1772 C C . ALA B 1 97 ? 10.445 -14.125 -13.344 1 97.06 97 ALA B C 1
ATOM 1774 O O . ALA B 1 97 ? 10.289 -15.273 -13.742 1 97.06 97 ALA B O 1
ATOM 1775 N N . GLN B 1 98 ? 11.578 -13.633 -12.953 1 96.81 98 GLN B N 1
ATOM 1776 C CA . GLN B 1 98 ? 12.766 -14.484 -12.906 1 96.81 98 GLN B CA 1
ATOM 1777 C C . GLN B 1 98 ? 12.688 -15.492 -11.766 1 96.81 98 GLN B C 1
ATOM 1779 O O . GLN B 1 98 ? 13.055 -16.656 -11.93 1 96.81 98 GLN B O 1
ATOM 1784 N N . LYS B 1 99 ? 12.18 -15.062 -10.617 1 95.75 99 LYS B N 1
ATOM 1785 C CA . LYS B 1 99 ? 12.062 -15.914 -9.445 1 95.75 99 LYS B CA 1
ATOM 1786 C C . LYS B 1 99 ? 10.93 -16.922 -9.609 1 95.75 99 LYS B C 1
ATOM 1788 O O . LYS B 1 99 ? 11 -18.047 -9.094 1 95.75 99 LYS B O 1
ATOM 1793 N N . TYR B 1 100 ? 9.883 -16.438 -10.312 1 96.06 100 TYR B N 1
ATOM 1794 C CA . TYR B 1 100 ? 8.688 -17.25 -10.508 1 96.06 100 TYR B CA 1
ATOM 1795 C C . TYR B 1 100 ? 8.367 -17.406 -11.992 1 96.06 100 TYR B C 1
ATOM 1797 O O . TYR B 1 100 ? 7.316 -16.953 -12.453 1 96.06 100 TYR B O 1
ATOM 1805 N N . PRO B 1 101 ? 9.297 -18.125 -12.664 1 96.12 101 PRO B N 1
ATOM 1806 C CA . PRO B 1 101 ? 8.977 -18.375 -14.078 1 96.12 101 PRO B CA 1
ATOM 1807 C C . PRO B 1 101 ? 7.66 -19.109 -14.266 1 96.12 101 PRO B C 1
ATOM 1809 O O . PRO B 1 101 ? 7.312 -19.984 -13.453 1 96.12 101 PRO B O 1
ATOM 1812 N N . ILE B 1 102 ? 6.996 -18.672 -15.289 1 94.88 102 ILE B N 1
ATOM 1813 C CA . ILE B 1 102 ? 5.66 -19.203 -15.531 1 94.88 102 ILE B CA 1
ATOM 1814 C C . ILE B 1 102 ? 5.691 -20.734 -15.492 1 94.88 102 ILE B C 1
ATOM 1816 O O . ILE B 1 102 ? 4.859 -21.359 -14.836 1 94.88 102 ILE B O 1
ATOM 1820 N N . GLU B 1 103 ? 6.645 -21.328 -16.078 1 94.31 103 GLU B N 1
ATOM 1821 C CA . GLU B 1 103 ? 6.738 -22.781 -16.234 1 94.31 103 GLU B CA 1
ATOM 1822 C C . GLU B 1 103 ? 6.859 -23.484 -14.883 1 94.31 103 GLU B C 1
ATOM 1824 O O . GLU B 1 103 ? 6.387 -24.609 -14.719 1 94.31 103 GLU B O 1
ATOM 1829 N N . LYS B 1 104 ? 7.395 -22.781 -13.945 1 93.94 104 LYS B N 1
ATOM 1830 C CA . LYS B 1 104 ? 7.629 -23.391 -12.641 1 93.94 104 LYS B CA 1
ATOM 1831 C C . LYS B 1 104 ? 6.578 -22.953 -11.625 1 93.94 104 LYS B C 1
ATOM 1833 O O . LYS B 1 104 ? 6.262 -23.703 -10.695 1 93.94 104 LYS B O 1
ATOM 1838 N N . ALA B 1 105 ? 6.051 -21.812 -11.805 1 93.38 105 ALA B N 1
ATOM 1839 C CA . ALA B 1 105 ? 5.219 -21.203 -10.766 1 93.38 105 ALA B CA 1
ATOM 1840 C C . ALA B 1 105 ? 3.736 -21.406 -11.062 1 93.38 105 ALA B C 1
ATOM 1842 O O . ALA B 1 105 ? 2.891 -21.188 -10.195 1 93.38 105 ALA B O 1
ATOM 1843 N N . LYS B 1 106 ? 3.453 -21.812 -12.227 1 94.25 106 LYS B N 1
ATOM 1844 C CA . LYS B 1 106 ? 2.055 -21.922 -12.633 1 94.25 106 LYS B CA 1
ATOM 1845 C C . LYS B 1 106 ? 1.289 -22.875 -11.719 1 94.25 106 LYS B C 1
ATOM 1847 O O . LYS B 1 106 ? 1.677 -24.031 -11.562 1 94.25 106 LYS B O 1
ATOM 1852 N N . GLY B 1 107 ? 0.319 -22.344 -11.141 1 92.06 107 GLY B N 1
ATOM 1853 C CA . GLY B 1 107 ? -0.571 -23.141 -10.328 1 92.06 107 GLY B CA 1
ATOM 1854 C C . GLY B 1 107 ? 0.06 -23.594 -9.023 1 92.06 107 GLY B C 1
ATOM 1855 O O . GLY B 1 107 ? -0.34 -24.609 -8.453 1 92.06 107 GLY B O 1
ATOM 1856 N N . ASN B 1 108 ? 1.084 -22.844 -8.664 1 89.62 108 ASN B N 1
ATOM 1857 C CA . ASN B 1 108 ? 1.78 -23.203 -7.438 1 89.62 108 ASN B CA 1
ATOM 1858 C C . ASN B 1 108 ? 2.016 -21.984 -6.547 1 89.62 108 ASN B C 1
ATOM 1860 O O . ASN B 1 108 ? 2.271 -20.891 -7.043 1 89.62 108 ASN B O 1
ATOM 1864 N N . ASN B 1 109 ? 1.93 -22.219 -5.203 1 87.62 109 ASN B N 1
ATOM 1865 C CA . ASN B 1 109 ? 2.117 -21.094 -4.289 1 87.62 109 ASN B CA 1
ATOM 1866 C C . AS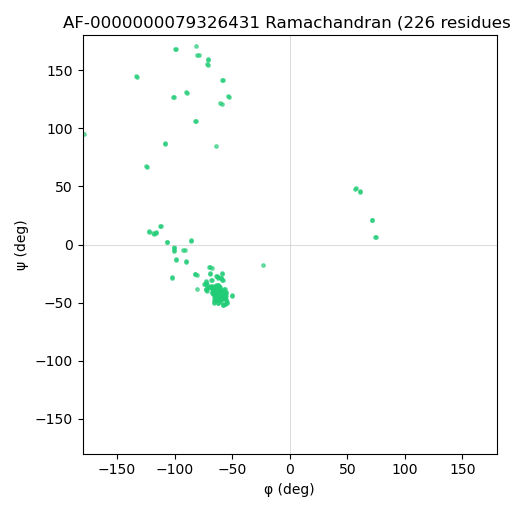N B 1 109 ? 3.4 -21.25 -3.477 1 87.62 109 ASN B C 1
ATOM 1868 O O . ASN B 1 109 ? 3.555 -20.609 -2.428 1 87.62 109 ASN B O 1
ATOM 1872 N N . LYS B 1 110 ? 4.184 -22.109 -3.955 1 87.94 110 LYS B N 1
ATOM 1873 C CA . LYS B 1 110 ? 5.453 -22.297 -3.258 1 87.94 110 LYS B CA 1
ATOM 1874 C C . LYS B 1 110 ? 6.375 -21.094 -3.455 1 87.94 110 LYS B C 1
ATOM 1876 O O . LYS B 1 110 ? 6.246 -20.359 -4.438 1 87.94 110 LYS B O 1
ATOM 1881 N N . LYS B 1 111 ? 7.293 -20.984 -2.559 1 87.38 111 LYS B N 1
ATOM 1882 C CA . LYS B 1 111 ? 8.336 -19.969 -2.693 1 87.38 111 LYS B CA 1
ATOM 1883 C C . LYS B 1 111 ? 9.297 -20.328 -3.824 1 87.38 111 LYS B C 1
ATOM 1885 O O . LYS B 1 111 ? 9.492 -21.5 -4.137 1 87.38 111 LYS B O 1
ATOM 1890 N N . TYR B 1 112 ? 9.828 -19.297 -4.258 1 86 112 TYR B N 1
ATOM 1891 C CA . TYR B 1 112 ? 10.641 -19.438 -5.461 1 86 112 TYR B CA 1
ATOM 1892 C C . TYR B 1 112 ? 11.766 -20.438 -5.246 1 86 112 TYR B C 1
ATOM 1894 O O . TYR B 1 112 ? 12.211 -21.094 -6.195 1 86 112 TYR B O 1
ATOM 1902 N N . ASP B 1 113 ? 12.234 -20.516 -3.977 1 87 113 ASP B N 1
ATOM 1903 C CA . ASP B 1 113 ? 13.367 -21.406 -3.74 1 87 113 ASP B CA 1
ATOM 1904 C C . ASP B 1 113 ? 12.891 -22.844 -3.496 1 87 113 ASP B C 1
ATOM 1906 O O . ASP B 1 113 ? 13.703 -23.734 -3.258 1 87 113 ASP B O 1
ATOM 1910 N N . GLN B 1 114 ? 11.641 -23.031 -3.609 1 89.06 114 GLN B N 1
ATOM 1911 C CA . GLN B 1 114 ? 11.047 -24.359 -3.441 1 89.06 114 GLN B CA 1
ATOM 1912 C C . GLN B 1 114 ? 10.273 -24.781 -4.688 1 89.06 114 GLN B C 1
ATOM 1914 O O . GLN B 1 114 ? 9.492 -25.734 -4.648 1 89.06 114 GLN B O 1
ATOM 1919 N N . LEU B 1 115 ? 10.438 -24.047 -5.773 1 83.69 115 LEU B N 1
ATOM 1920 C CA . LEU B 1 115 ? 9.711 -24.328 -7.004 1 83.69 115 LEU B CA 1
ATOM 1921 C C . LEU B 1 115 ? 10.359 -25.484 -7.758 1 83.69 115 LEU B C 1
ATOM 1923 O O . LEU B 1 115 ? 11.562 -25.719 -7.641 1 83.69 115 LEU B O 1
#

Sequence (230 aa):
MDNIKLLQNKVKMFCEEREWDEFHNPKDLAIGISTEANELLDIFRFKTEKQMDEDFEKMRPAVEEELADVLFFVLRFAQKNNIDLQEALNKKLDKNAQKYPIEKAKGNNKKYDQLMDNIKLLQNKVKMFCEEREWDEFHNPKDLAIGISTEANELLDIFRFKTEKQMDEDFEKMRPAVEEELADVLFFVLRFAQKNNIDLQEALNKKLDKNAQKYPIEKAKGNNKKYDQL

Foldseek 3Di:
DPVLVVVLVVLVVVCVVVPCLVVDDLVVLVVQLVVLVVQLVVLCPPPDPVRCVVCVVVCVVVNVVSVVSNSSSVSPNCSSVVHDPVVVVVVVVVVVCVLQPCVRNPPHDDGSVVD/DDDLVVVLVVLVVVCVVVPCLVVDDLVVLVVQLVVLVVQLVVLCPPPDPVRCVVCVVVCVVVNVVSVVSNSSSVSPNCSSVVHDPVVVVVVVVVVVCVLQPCVRNPPHDDGSVVD

Radius of gyration: 17.68 Å; Cα contacts (8 Å, |Δi|>4): 242; chains: 2; bounding box: 43×50×40 Å

InterPro domains:
  IPR025984 dCTP pyrophosphatase 1 [PF12643] (32-115)
  IPR025984 dCTP pyrophosphatase 1 [PIRSF029826] (3-114)
  IPR025984 dCTP pyrophosphatase 1 [cd11537] (8-96)
  IPR052555 dCTP Pyrophosphatase [PTHR46523] (5-114)